Protein AF-A0A535EUE2-F1 (afdb_monomer)

Mean predicted aligned error: 17.98 Å

Solvent-accessible surface area (backbone atoms only — not comparable to full-atom values): 13900 Å² total; per-residue (Å²): 142,85,84,81,90,82,79,90,72,98,72,96,72,89,80,82,92,81,84,92,64,86,72,50,73,63,54,56,52,52,50,52,52,50,52,52,50,52,56,52,50,55,62,56,72,76,26,75,64,56,55,49,50,49,48,67,56,44,50,59,53,51,48,48,50,57,66,69,46,48,72,69,50,54,56,40,70,42,84,36,53,78,45,79,45,76,60,73,68,86,56,46,77,73,49,83,31,18,31,34,42,86,34,76,93,44,34,93,51,26,29,39,96,93,39,61,77,60,40,66,67,44,45,24,51,72,83,42,77,46,33,58,69,67,36,52,74,64,48,13,21,77,67,21,44,12,11,21,26,48,43,51,44,30,39,41,30,16,38,71,81,46,56,58,73,82,74,68,80,63,52,42,37,35,36,35,58,50,65,64,49,73,66,52,35,50,52,44,54,52,51,53,52,52,55,53,51,54,52,49,54,54,51,51,51,54,50,58,64,71,63,50,77,82,75,79,63,93,87,64,60,85,84,81,53,92,71,78,84,86,74,77,86,125

Sequence (234 aa):
MIGYVCLTIPAGHVFLIRYLEPLSPIYAIVSAVVIFAILRLGALLVGGATLLITLLAVLPVAASLYLLVPPPVIDLLAPGSQQSLSLSGPYSAEGGSAFSAALPNLAGSADTTDAPLQSTLRAYEDGRPLGPAHATPAQVRDLGRGRFSHSGSRLVFSTSDNSDPNLNGRRYTATYLVQPSSTQRLAGYALVALILSGLGTVAVRRWRKRRGSPAPPVGLPAWAWPRPLDEAGV

Nearest PDB structures (foldseek):
  3it9-assembly3_C  TM=5.287E-01  e=8.516E+00  Escherichia coli
  6lcr-assembly1_B  TM=2.600E-01  e=9.077E+00  Thermochaetoides thermophila DSM 1495

Foldseek 3Di:
DDDDPDDDDPDDDDDDDDDPDPQPPVNVVVVVVVVVVVVVVVVVVVDPPVVVVCCVVVVVVVVCVVVVCPPVLVCLVDQFDKDKDWQDDPWDDPAAQKTKGFQQPCQVQFADPVRLPSWQKWKDKLNHTFDDESDDLCCCRPVAQRHWGGHGGMIIHGHNVSDNPVPPPITMMMMGGDHDDPVSSVVSVVVVVVVVVVVVVVVVVVVVVVVPDPDPPPPDDPVVDDDDPPPPDD

Radius of gyration: 34.54 Å; Cα contacts (8 Å, |Δi|>4): 257; chains: 1; bounding box: 60×71×91 Å

Secondary structure (DSSP, 8-state):
----------S---PPP-------HHHHHHHHHHHHHHHHHHHHHT-HHHHHHHHHHHHHHHHHHHHHS-HHHHHHHSS-EEEEEE--SPPEE-STT-EEEE-GGGGGGSB-SS-TT----EEEETTEEP--SS--HHHHHHT-TT-EEEETTEEEE--TT---TTTS---EEEEEEEPPPHHHHHHHHHHHHHHHHHHHHHHHHHHHHHH-SPPPPTT--TTSSPPPGGG---

Structure (mmCIF, N/CA/C/O backbone):
data_AF-A0A535EUE2-F1
#
_entry.id   AF-A0A535EUE2-F1
#
loop_
_atom_site.group_PDB
_atom_site.id
_atom_site.type_symbol
_atom_site.label_atom_id
_atom_site.label_alt_id
_atom_site.label_comp_id
_atom_site.label_asym_id
_atom_site.label_entity_id
_atom_site.label_seq_id
_atom_site.pdbx_PDB_ins_code
_atom_site.Cartn_x
_atom_site.Cartn_y
_atom_site.Cartn_z
_atom_site.occupancy
_atom_site.B_iso_or_equiv
_atom_site.auth_seq_id
_atom_site.auth_comp_id
_atom_site.auth_asym_id
_atom_site.auth_atom_id
_atom_site.pdbx_PDB_model_num
ATOM 1 N N . MET A 1 1 ? -17.501 -34.299 58.874 1.00 47.84 1 MET A N 1
ATOM 2 C CA . MET A 1 1 ? -18.728 -33.517 58.610 1.00 47.84 1 MET A CA 1
ATOM 3 C C . MET A 1 1 ? -18.501 -32.722 57.343 1.00 47.84 1 MET A C 1
ATOM 5 O O . MET A 1 1 ? -17.545 -31.971 57.357 1.00 47.84 1 MET A O 1
ATOM 9 N N . ILE A 1 2 ? -19.300 -32.927 56.292 1.00 31.16 2 ILE A N 1
ATOM 10 C CA . ILE A 1 2 ? -19.705 -31.959 55.247 1.00 31.16 2 ILE A CA 1
ATOM 11 C C . ILE A 1 2 ? -20.667 -32.727 54.321 1.00 31.16 2 ILE A C 1
ATOM 13 O O . ILE A 1 2 ? -20.415 -33.881 53.981 1.00 31.16 2 ILE A O 1
ATOM 17 N N . GLY A 1 3 ? -21.832 -32.126 54.076 1.00 33.78 3 GLY A N 1
ATOM 18 C CA . GLY A 1 3 ? -23.061 -32.791 53.646 1.00 33.78 3 GLY A CA 1
ATOM 19 C C . GLY A 1 3 ? -23.141 -33.184 52.171 1.00 33.78 3 GLY A C 1
ATOM 20 O O . GLY A 1 3 ? -22.537 -32.570 51.296 1.00 33.78 3 GLY A O 1
ATOM 21 N N . TYR A 1 4 ? -23.961 -34.205 51.932 1.00 37.19 4 TYR A N 1
ATOM 22 C CA . TYR A 1 4 ? -24.415 -34.651 50.622 1.00 37.19 4 TYR A CA 1
ATOM 23 C C . TYR A 1 4 ? -25.624 -33.809 50.193 1.00 37.19 4 TYR A C 1
ATOM 25 O O . TYR A 1 4 ? -26.587 -33.685 50.951 1.00 37.19 4 TYR A O 1
ATOM 33 N N . VAL A 1 5 ? -25.610 -33.265 48.973 1.00 40.28 5 VAL A N 1
ATOM 34 C CA . VAL A 1 5 ? -26.840 -32.789 48.326 1.00 40.28 5 VAL A CA 1
ATOM 35 C C . VAL A 1 5 ? -27.579 -34.026 47.825 1.00 40.28 5 VAL A C 1
ATOM 37 O O . VAL A 1 5 ? -27.213 -34.633 46.822 1.00 40.28 5 VAL A O 1
ATOM 40 N N . CYS A 1 6 ? -28.579 -34.433 48.601 1.00 34.72 6 CYS A N 1
ATOM 41 C CA . CYS A 1 6 ? -29.532 -35.475 48.256 1.00 34.72 6 CYS A CA 1
ATOM 42 C C . CYS A 1 6 ? -30.422 -34.964 47.115 1.00 34.72 6 CYS A C 1
ATOM 44 O O . CYS A 1 6 ? -31.095 -33.945 47.267 1.00 34.72 6 CYS A O 1
ATOM 46 N N . LEU A 1 7 ? -30.415 -35.655 45.976 1.00 38.78 7 LEU A N 1
ATOM 47 C CA . LEU A 1 7 ? -31.344 -35.411 44.878 1.00 38.78 7 LEU A CA 1
ATOM 48 C C . LEU A 1 7 ? -32.291 -36.610 44.834 1.00 38.78 7 LEU A C 1
ATOM 50 O O . LEU A 1 7 ? -31.944 -37.682 44.346 1.00 38.78 7 LEU A O 1
ATOM 54 N N . THR A 1 8 ? -33.464 -36.459 45.441 1.00 37.62 8 THR A N 1
ATOM 55 C CA . THR A 1 8 ? -34.534 -37.453 45.378 1.00 37.62 8 THR A CA 1
ATOM 56 C C . THR A 1 8 ? -35.203 -37.397 44.004 1.00 37.62 8 THR A C 1
ATOM 58 O O . THR A 1 8 ? -35.752 -36.371 43.610 1.00 37.62 8 THR A O 1
ATOM 61 N N . ILE A 1 9 ? -35.188 -38.520 43.281 1.00 44.12 9 ILE A N 1
ATOM 62 C CA . ILE A 1 9 ? -36.072 -38.799 42.139 1.00 44.12 9 ILE A CA 1
ATOM 63 C C . ILE A 1 9 ? -36.830 -40.097 42.474 1.00 44.12 9 ILE A C 1
ATOM 65 O O . ILE A 1 9 ? -36.200 -41.062 42.918 1.00 44.12 9 ILE A O 1
ATOM 69 N N . PRO A 1 10 ? -38.166 -40.154 42.317 1.00 44.47 10 PRO A N 1
ATOM 70 C CA . PRO A 1 10 ? -38.968 -41.282 42.769 1.00 44.47 10 PRO A CA 1
ATOM 71 C C . PRO A 1 10 ? -39.007 -42.371 41.691 1.00 44.47 10 PRO A C 1
ATOM 73 O O . PRO A 1 10 ? -39.914 -42.380 40.871 1.00 44.47 10 PRO A O 1
ATOM 76 N N . ALA A 1 11 ? -38.028 -43.279 41.664 1.00 43.56 11 ALA A N 1
ATOM 77 C CA . ALA A 1 11 ? -38.137 -44.540 40.914 1.00 43.56 11 ALA A CA 1
ATOM 78 C C . ALA A 1 11 ? -37.032 -45.551 41.293 1.00 43.56 11 ALA A C 1
ATOM 80 O O . ALA A 1 11 ? -36.142 -45.853 40.506 1.00 43.56 11 ALA A O 1
ATOM 81 N N . GLY A 1 12 ? -37.089 -46.081 42.516 1.00 41.31 12 GLY A N 1
ATOM 82 C CA . GLY A 1 12 ? -36.896 -47.519 42.759 1.00 41.31 12 GLY A CA 1
ATOM 83 C C . GLY A 1 12 ? -35.579 -48.243 42.427 1.00 41.31 12 GLY A C 1
ATOM 84 O O . GLY A 1 12 ? -35.580 -49.462 42.561 1.00 41.31 12 GLY A O 1
ATOM 85 N N . HIS A 1 13 ? -34.466 -47.595 42.064 1.00 34.97 13 HIS A N 1
ATOM 86 C CA . HIS A 1 13 ? -33.187 -48.303 41.873 1.00 34.97 13 HIS A CA 1
ATOM 87 C C . HIS A 1 13 ? -32.002 -47.610 42.560 1.00 34.97 13 HIS A C 1
ATOM 89 O O . HIS A 1 13 ? -31.615 -46.496 42.218 1.00 34.97 13 HIS A O 1
ATOM 95 N N . VAL A 1 14 ? -31.405 -48.310 43.533 1.00 38.06 14 VAL A N 1
ATOM 96 C CA . VAL A 1 14 ? -30.145 -47.944 44.192 1.00 38.06 14 VAL A CA 1
ATOM 97 C C . VAL A 1 14 ? -28.997 -48.488 43.345 1.00 38.06 14 VAL A C 1
ATOM 99 O O . VAL A 1 14 ? -28.742 -49.690 43.348 1.00 38.06 14 VAL A O 1
ATOM 102 N N . PHE A 1 15 ? -28.297 -47.616 42.622 1.00 38.31 15 PHE A N 1
ATOM 103 C CA . PHE A 1 15 ? -27.008 -47.962 42.024 1.00 38.31 15 PHE A CA 1
ATOM 104 C C . PHE A 1 15 ? -25.886 -47.596 42.999 1.00 38.31 15 PHE A C 1
ATOM 106 O O . PHE A 1 15 ? -25.728 -46.439 43.389 1.00 38.31 15 PHE A O 1
ATOM 113 N N . LEU A 1 16 ? -25.142 -48.618 43.428 1.00 32.88 16 LEU A N 1
ATOM 114 C CA . LEU A 1 16 ? -24.003 -48.506 44.333 1.00 32.88 16 LEU A CA 1
ATOM 115 C C . LEU A 1 16 ? -22.822 -47.817 43.624 1.00 32.88 16 LEU A C 1
ATOM 117 O O . LEU A 1 16 ? -22.480 -48.133 42.486 1.00 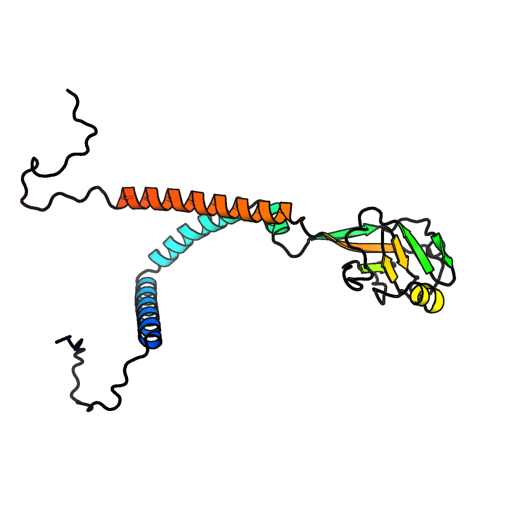32.88 16 LEU A O 1
ATOM 121 N N . ILE A 1 17 ? -22.204 -46.883 44.339 1.00 42.59 17 ILE A N 1
ATOM 122 C CA . ILE A 1 17 ? -21.118 -45.984 43.935 1.00 42.59 17 ILE A CA 1
ATOM 123 C C . ILE A 1 17 ? -19.880 -46.760 43.454 1.00 42.59 17 ILE A C 1
ATOM 125 O O . ILE A 1 17 ? -19.294 -47.537 44.207 1.00 42.59 17 ILE A O 1
ATOM 129 N N . ARG A 1 18 ? -19.405 -46.468 42.239 1.00 33.81 18 ARG A N 1
ATOM 130 C CA . ARG A 1 18 ? -18.022 -46.736 41.820 1.00 33.81 18 ARG A CA 1
ATOM 131 C C . ARG A 1 18 ? -17.490 -45.466 41.159 1.00 33.81 18 ARG A C 1
ATOM 133 O O . ARG A 1 18 ? -18.153 -44.946 40.272 1.00 33.81 18 ARG A O 1
ATOM 140 N N . TYR A 1 19 ? -16.321 -45.008 41.608 1.00 36.75 19 TYR A N 1
ATOM 141 C CA . TYR A 1 19 ? -15.620 -43.759 41.252 1.00 36.75 19 TYR A CA 1
ATOM 142 C C . TYR A 1 19 ? -15.968 -42.519 42.097 1.00 36.75 19 TYR A C 1
ATOM 144 O O . TYR A 1 19 ? -16.515 -41.529 41.625 1.00 36.75 19 TYR A O 1
ATOM 152 N N . LEU A 1 20 ? -15.563 -42.569 43.371 1.00 42.50 20 LEU A N 1
ATOM 153 C CA . LEU A 1 20 ? -15.158 -41.385 44.132 1.00 42.50 20 LEU A CA 1
ATOM 154 C C . LEU A 1 20 ? -13.702 -41.067 43.762 1.00 42.50 20 LEU A C 1
ATOM 156 O O . LEU A 1 20 ? -12.780 -41.548 44.416 1.00 42.50 20 LEU A O 1
ATOM 160 N N . GLU A 1 21 ? -13.493 -40.280 42.712 1.00 45.31 21 GLU A N 1
ATOM 161 C CA . GLU A 1 21 ? -12.247 -39.523 42.571 1.00 45.31 21 GLU A CA 1
ATOM 162 C C . GLU A 1 21 ? -12.509 -38.067 42.975 1.00 45.31 21 GLU A C 1
ATOM 164 O O . GLU A 1 21 ? -13.605 -37.553 42.721 1.00 45.31 21 GLU A O 1
ATOM 169 N N . PRO A 1 22 ? -11.552 -37.390 43.636 1.00 44.12 22 PRO A N 1
ATOM 170 C CA . PRO A 1 22 ? -11.681 -35.974 43.938 1.00 44.12 22 PRO A CA 1
ATOM 171 C C . PRO A 1 22 ? -11.803 -35.228 42.609 1.00 44.12 22 PRO A C 1
ATOM 173 O O . PRO A 1 22 ? -10.832 -35.122 41.863 1.00 44.12 22 PRO A O 1
ATOM 176 N N . LEU A 1 23 ? -13.014 -34.751 42.297 1.00 52.28 23 LEU A N 1
ATOM 177 C CA . LEU A 1 23 ? -13.270 -33.905 41.135 1.00 52.28 23 LEU A CA 1
ATOM 178 C C . LEU A 1 23 ? -12.212 -32.806 41.140 1.00 52.28 23 LEU A C 1
ATOM 180 O O . LEU A 1 23 ? -12.142 -32.006 42.076 1.00 52.28 23 LEU A O 1
ATOM 184 N N . SER A 1 24 ? -11.352 -32.811 40.122 1.00 53.69 24 SER A N 1
ATOM 185 C CA . SER A 1 24 ? -10.331 -31.785 39.986 1.00 53.69 24 SER A CA 1
ATOM 186 C C . SER A 1 24 ? -11.007 -30.407 40.049 1.00 53.69 24 SER A C 1
ATOM 188 O O . SER A 1 24 ? -12.161 -30.271 39.622 1.00 53.69 24 SER A O 1
ATOM 190 N N . PRO A 1 25 ? -10.327 -29.360 40.549 1.00 63.38 25 PRO A N 1
ATOM 191 C CA . PRO A 1 25 ? -10.887 -28.005 40.610 1.00 63.38 25 PRO A CA 1
ATOM 192 C C . PRO A 1 25 ? -11.513 -27.552 39.281 1.00 63.38 25 PRO A C 1
ATOM 194 O O . PRO A 1 25 ? -12.487 -26.805 39.255 1.00 63.38 25 PRO A O 1
ATOM 197 N N . ILE A 1 26 ? -10.993 -28.082 38.172 1.00 59.12 26 ILE A N 1
ATOM 198 C CA . ILE A 1 26 ? -11.484 -27.879 36.813 1.00 59.12 26 ILE A CA 1
ATOM 199 C C . ILE A 1 26 ? -12.922 -28.400 36.649 1.00 59.12 26 ILE A C 1
ATOM 201 O O . ILE A 1 26 ? -13.771 -27.666 36.150 1.00 59.12 26 ILE A O 1
ATOM 205 N N . TYR A 1 27 ? -13.239 -29.615 37.106 1.00 55.28 27 TYR A N 1
ATOM 206 C CA . TYR A 1 27 ? -14.595 -30.166 36.999 1.00 55.28 27 TYR A CA 1
ATOM 207 C C . TYR A 1 27 ? -15.615 -29.384 37.829 1.00 55.28 27 TYR A C 1
ATOM 209 O O . TYR A 1 27 ? -16.737 -29.185 37.367 1.00 55.28 27 TYR A O 1
ATOM 217 N N . ALA A 1 28 ? -15.241 -28.877 39.006 1.00 58.41 28 ALA A N 1
ATOM 218 C CA . ALA A 1 28 ? -16.119 -28.008 39.792 1.00 58.41 28 ALA A CA 1
ATOM 219 C C . ALA A 1 28 ? -16.444 -26.699 39.046 1.00 58.41 28 ALA A C 1
ATOM 221 O O . ALA A 1 28 ? -17.603 -26.284 38.992 1.00 58.41 28 ALA A O 1
ATOM 222 N N . ILE A 1 29 ? -15.439 -26.088 38.406 1.00 63.81 29 ILE A N 1
ATOM 223 C CA . ILE A 1 29 ? -15.608 -24.868 37.605 1.00 63.81 29 ILE A CA 1
ATOM 224 C C . ILE A 1 29 ? -16.491 -25.142 36.382 1.00 63.81 29 ILE A C 1
ATOM 226 O O . ILE A 1 29 ? -17.442 -24.402 36.136 1.00 63.81 29 ILE A O 1
ATOM 230 N N . VAL A 1 30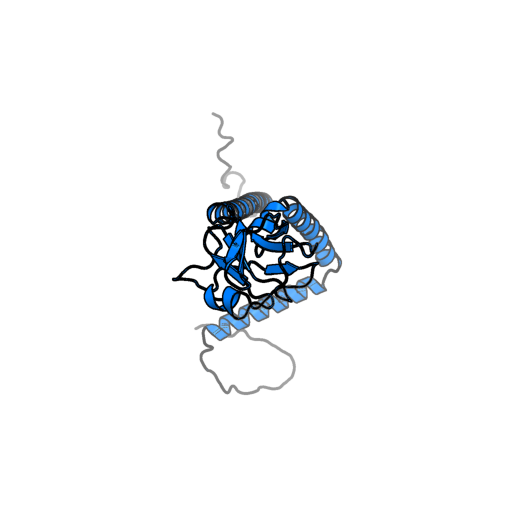 ? -16.233 -26.229 35.651 1.00 62.28 30 VAL A N 1
ATOM 231 C CA . VAL A 1 30 ? -17.034 -26.620 34.479 1.00 62.28 30 VAL A CA 1
ATOM 232 C C . VAL A 1 30 ? -18.486 -26.892 34.882 1.00 62.28 30 VAL A C 1
ATOM 234 O O . VAL A 1 30 ? -19.402 -26.396 34.231 1.00 62.28 30 VAL A O 1
ATOM 237 N N . SER A 1 31 ? -18.713 -27.590 35.998 1.00 55.25 31 SER A N 1
ATOM 238 C CA . SER A 1 31 ? -20.060 -27.870 36.518 1.00 55.25 31 SER A CA 1
ATOM 239 C C . SER A 1 31 ? -20.812 -26.585 36.873 1.00 55.25 31 SER A C 1
ATOM 241 O O . SER A 1 31 ? -21.973 -26.424 36.503 1.00 55.25 31 SER A O 1
ATOM 243 N N . ALA A 1 32 ? -20.145 -25.639 37.542 1.00 61.62 32 ALA A N 1
ATOM 244 C CA . ALA A 1 32 ? -20.731 -24.350 37.899 1.00 61.62 32 ALA A CA 1
ATOM 245 C C . ALA A 1 32 ? -21.096 -23.516 36.660 1.00 61.62 32 ALA A C 1
ATOM 247 O O . ALA A 1 32 ? -22.173 -22.922 36.613 1.00 61.62 32 ALA A O 1
ATOM 248 N N . VAL A 1 33 ? -20.238 -23.512 35.634 1.00 67.62 33 VAL A N 1
ATOM 249 C CA . VAL A 1 33 ? -20.494 -22.818 34.362 1.00 67.62 33 VAL A CA 1
ATOM 250 C C . VAL A 1 33 ? -21.674 -23.445 33.619 1.00 67.62 33 VAL A C 1
ATOM 252 O O . VAL A 1 33 ? -22.538 -22.717 33.132 1.00 67.62 33 VAL A O 1
ATOM 255 N N . VAL A 1 34 ? -21.756 -24.777 33.572 1.00 66.38 34 VAL A N 1
ATOM 256 C CA . VAL A 1 34 ? -22.857 -25.500 32.917 1.00 66.38 34 VAL A CA 1
ATOM 257 C C . VAL A 1 34 ? -24.182 -25.266 33.648 1.00 66.38 34 VAL A C 1
ATOM 259 O O . VAL A 1 34 ? -25.175 -24.933 33.005 1.00 66.38 34 VAL A O 1
ATOM 262 N N . ILE A 1 35 ? -24.204 -25.342 34.982 1.00 66.50 35 ILE A N 1
ATOM 263 C CA . ILE A 1 35 ? -25.400 -25.040 35.787 1.00 66.50 35 ILE A CA 1
ATOM 264 C C . ILE A 1 35 ? -25.843 -23.589 35.562 1.00 66.50 35 ILE A C 1
ATOM 266 O O . ILE A 1 35 ? -27.023 -23.330 35.327 1.00 66.50 35 ILE A O 1
ATOM 270 N N . PHE A 1 36 ? -24.905 -22.640 35.564 1.00 69.62 36 PHE A N 1
ATOM 271 C CA . PHE A 1 36 ? -25.206 -21.233 35.306 1.00 69.62 36 PHE A CA 1
ATOM 272 C C . PHE A 1 36 ? -25.751 -21.007 33.887 1.00 69.62 36 PHE A C 1
ATOM 274 O O . PHE A 1 36 ? -26.695 -20.237 33.703 1.00 69.62 36 PHE A O 1
ATOM 281 N N . ALA A 1 37 ? -25.207 -21.704 32.885 1.00 65.00 37 ALA A N 1
ATOM 282 C CA . ALA A 1 37 ? -25.692 -21.654 31.510 1.00 65.00 37 ALA A CA 1
ATOM 283 C C . ALA A 1 37 ? -27.117 -22.216 31.383 1.00 65.00 37 ALA A C 1
ATOM 285 O O . ALA A 1 37 ? -27.955 -21.583 30.744 1.00 65.00 37 ALA A O 1
ATOM 286 N N . ILE A 1 38 ? -27.422 -23.339 32.043 1.00 69.94 38 ILE A N 1
ATOM 287 C CA . ILE A 1 38 ? -28.757 -23.959 32.043 1.00 69.94 38 ILE A CA 1
ATOM 288 C C . ILE A 1 38 ? -29.782 -23.055 32.738 1.00 69.94 38 ILE A C 1
ATOM 290 O O . ILE A 1 38 ? -30.859 -22.820 32.192 1.00 69.94 38 ILE A O 1
ATOM 294 N N . LEU A 1 39 ? -29.442 -22.480 33.896 1.00 66.12 39 LEU A N 1
ATOM 295 C CA . LEU A 1 39 ? -30.314 -21.535 34.607 1.00 66.12 39 LEU A CA 1
ATOM 296 C C . LEU A 1 39 ? -30.592 -20.277 33.770 1.00 66.12 39 LEU A C 1
ATOM 298 O O . LEU A 1 39 ? -31.719 -19.781 33.733 1.00 66.12 39 LEU A O 1
ATOM 302 N N . ARG A 1 40 ? -29.581 -19.782 33.048 1.00 64.44 40 ARG A N 1
ATOM 303 C CA . ARG A 1 40 ? -29.710 -18.623 32.157 1.00 64.44 40 ARG A CA 1
ATOM 304 C C . ARG A 1 40 ? -30.525 -18.937 30.900 1.00 64.44 40 ARG A C 1
ATOM 306 O O . ARG A 1 40 ? -31.288 -18.083 30.457 1.00 64.44 40 ARG A O 1
ATOM 313 N N . LEU A 1 41 ? -30.408 -20.150 30.359 1.00 60.66 41 LEU A N 1
ATOM 314 C CA . LEU A 1 41 ? -31.215 -20.635 29.237 1.00 60.66 41 LEU A CA 1
ATOM 315 C C . LEU A 1 41 ? -32.685 -20.829 29.648 1.00 60.66 41 LEU A C 1
ATOM 317 O O . LEU A 1 41 ? -33.586 -20.415 28.923 1.00 60.66 41 LEU A O 1
ATOM 321 N N . GLY A 1 42 ? -32.932 -21.359 30.851 1.00 59.53 42 GLY A N 1
ATOM 322 C CA . GLY A 1 42 ? -34.273 -21.463 31.434 1.00 59.53 42 GLY A CA 1
ATOM 323 C C . GLY A 1 42 ? -34.943 -20.098 31.627 1.00 59.53 42 GLY A C 1
ATOM 324 O O . GLY A 1 42 ? -36.122 -19.942 31.321 1.00 59.53 42 GLY A O 1
ATOM 325 N N . ALA A 1 43 ? -34.183 -19.075 32.032 1.00 56.91 43 ALA A N 1
ATOM 326 C CA . ALA A 1 43 ? -34.680 -17.701 32.155 1.00 56.91 43 ALA A CA 1
ATOM 327 C C . ALA A 1 43 ? -34.999 -17.024 30.801 1.00 56.91 43 ALA A C 1
ATOM 329 O O . ALA A 1 43 ? -35.821 -16.109 30.752 1.00 56.91 43 ALA A O 1
ATOM 330 N N . LEU A 1 44 ? -34.373 -17.471 29.704 1.00 53.03 44 LEU A N 1
ATOM 331 C CA . LEU A 1 44 ? -34.632 -16.992 28.338 1.00 53.03 44 LEU A CA 1
ATOM 332 C C . LEU A 1 44 ? -35.879 -17.640 27.712 1.00 53.03 44 LEU A C 1
ATOM 334 O O . LEU A 1 44 ? -36.558 -16.998 26.915 1.00 53.03 44 LEU A O 1
ATOM 338 N N . LEU A 1 45 ? -36.211 -18.877 28.097 1.00 55.22 45 LEU A N 1
ATOM 339 C CA . LEU A 1 45 ? -37.382 -19.605 27.586 1.00 55.22 45 LEU A CA 1
ATOM 340 C C . LEU A 1 45 ? -38.715 -19.140 28.205 1.00 55.22 45 LEU A C 1
ATOM 342 O O . LEU A 1 45 ? -39.767 -19.353 27.610 1.00 55.22 45 LEU A O 1
ATOM 346 N N . VAL A 1 46 ? -38.689 -18.461 29.358 1.00 57.75 46 VAL A N 1
ATOM 347 C CA . VAL A 1 46 ? -39.898 -18.022 30.091 1.00 57.75 46 VAL A CA 1
ATOM 348 C C . VAL A 1 46 ? -40.429 -16.648 29.637 1.00 57.75 46 VAL A C 1
ATOM 350 O O . VAL A 1 46 ? -41.471 -16.196 30.103 1.00 57.75 46 VAL A O 1
ATOM 353 N N . GLY A 1 47 ? -39.809 -15.972 28.664 1.00 50.84 47 GLY A N 1
ATOM 354 C CA . GLY A 1 47 ? -40.369 -14.708 28.183 1.00 50.84 47 GLY A CA 1
ATOM 355 C C . GLY A 1 47 ? -39.857 -14.255 26.828 1.00 50.84 47 GLY A C 1
ATOM 356 O O . GLY A 1 47 ? -38.827 -13.597 26.735 1.00 50.84 47 GLY A O 1
ATOM 357 N N . GLY A 1 48 ? -40.655 -14.436 25.774 1.00 56.41 48 GLY A N 1
ATOM 358 C CA . GLY A 1 48 ? -40.448 -13.696 24.520 1.00 56.41 48 GLY A CA 1
ATOM 359 C C . GLY A 1 48 ? -40.373 -12.176 24.753 1.00 56.41 48 GLY A C 1
ATOM 360 O O . GLY A 1 48 ? -39.623 -11.477 24.079 1.00 56.41 48 GLY A O 1
ATOM 361 N N . ALA A 1 49 ? -41.054 -11.680 25.793 1.00 57.56 49 ALA A N 1
ATOM 362 C CA . ALA A 1 49 ? -40.967 -10.298 26.249 1.00 57.56 49 ALA A CA 1
ATOM 363 C C . ALA A 1 49 ? -39.600 -9.935 26.856 1.00 57.56 49 ALA A C 1
ATOM 365 O O . ALA A 1 49 ? -39.116 -8.840 26.600 1.00 57.56 49 ALA A O 1
ATOM 366 N N . THR A 1 50 ? -38.935 -10.811 27.620 1.00 55.25 50 THR A N 1
ATOM 367 C CA . THR A 1 50 ? -37.609 -10.495 28.183 1.00 55.25 50 THR A CA 1
ATOM 368 C C . THR A 1 50 ? -36.546 -10.480 27.096 1.00 55.25 50 THR A C 1
ATOM 370 O O . THR A 1 50 ? -35.728 -9.564 27.078 1.00 55.25 50 THR A O 1
ATOM 373 N N . LEU A 1 51 ? -36.607 -11.405 26.135 1.00 55.97 51 LEU A N 1
ATOM 374 C CA . LEU A 1 51 ? -35.716 -11.412 24.974 1.00 55.97 51 LEU A CA 1
ATOM 375 C C . LEU A 1 51 ? -35.934 -10.157 24.109 1.00 55.97 51 LEU A C 1
ATOM 377 O O . LEU A 1 51 ? -34.975 -9.442 23.828 1.00 55.97 51 LEU A O 1
ATOM 381 N N . LEU A 1 52 ? -37.187 -9.798 23.810 1.00 59.06 52 LEU A N 1
ATOM 382 C CA . LEU A 1 52 ? -37.539 -8.582 23.068 1.00 59.06 52 LEU A CA 1
ATOM 383 C C . LEU A 1 52 ? -37.135 -7.293 23.805 1.00 59.06 52 LEU A C 1
ATOM 385 O O . LEU A 1 52 ? -36.578 -6.39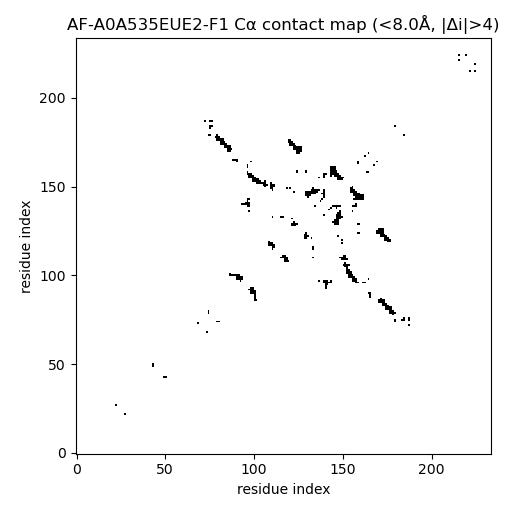6 23.183 1.00 59.06 52 LEU A O 1
ATOM 389 N N . ILE A 1 53 ? -37.351 -7.204 25.122 1.00 62.81 53 ILE A N 1
ATOM 390 C CA . ILE A 1 53 ? -36.940 -6.056 25.951 1.00 62.81 53 ILE A CA 1
ATOM 391 C C . ILE A 1 53 ? -35.416 -5.959 26.016 1.00 62.81 53 ILE A C 1
ATOM 393 O O . ILE A 1 53 ? -34.873 -4.862 25.916 1.00 62.81 53 ILE A O 1
ATOM 397 N N . THR A 1 54 ? -34.703 -7.082 26.152 1.00 59.38 54 THR A N 1
ATOM 398 C CA . THR A 1 54 ? -33.235 -7.065 26.104 1.00 59.38 54 THR A CA 1
ATOM 399 C C . THR A 1 54 ? -32.728 -6.654 24.727 1.00 59.38 54 THR A C 1
ATOM 401 O O . THR A 1 54 ? -31.820 -5.837 24.656 1.00 59.38 54 THR A O 1
ATOM 404 N N . LEU A 1 55 ? -33.350 -7.112 23.639 1.00 56.12 55 LEU A N 1
ATOM 405 C CA . LEU A 1 55 ? -32.985 -6.712 22.283 1.00 56.12 55 LEU A CA 1
ATOM 406 C C . LEU A 1 55 ? -33.264 -5.217 22.050 1.00 56.12 55 LEU A C 1
ATOM 408 O O . LEU A 1 55 ? -32.383 -4.501 21.587 1.00 56.12 55 LEU A O 1
ATOM 412 N N . LEU A 1 56 ? -34.439 -4.724 22.459 1.00 62.38 56 LEU A N 1
ATOM 413 C CA . LEU A 1 56 ? -34.836 -3.309 22.403 1.00 62.38 56 LEU A CA 1
ATOM 414 C C . LEU A 1 56 ? -33.999 -2.409 23.315 1.00 62.38 56 LEU A C 1
ATOM 416 O O . LEU A 1 56 ? -33.888 -1.221 23.041 1.00 62.38 56 LEU A O 1
ATOM 420 N N . ALA A 1 57 ? -33.415 -2.939 24.391 1.00 63.06 57 ALA A N 1
ATOM 421 C CA . ALA A 1 57 ? -32.522 -2.187 25.267 1.00 63.06 57 ALA A CA 1
ATOM 422 C C . ALA A 1 57 ? -31.067 -2.209 24.777 1.00 63.06 57 ALA A C 1
ATOM 424 O O . ALA A 1 57 ? -30.350 -1.225 24.945 1.00 63.06 57 ALA A O 1
ATOM 425 N N . VAL A 1 58 ? -30.618 -3.314 24.176 1.00 61.03 58 VAL A N 1
ATOM 426 C CA . VAL A 1 58 ? -29.227 -3.504 23.743 1.00 61.03 58 VAL A CA 1
ATOM 427 C C . VAL A 1 58 ? -28.989 -2.932 22.349 1.00 61.03 58 VAL A C 1
ATOM 429 O O . VAL A 1 58 ? -27.955 -2.309 22.147 1.00 61.03 58 VAL A O 1
ATOM 432 N N . LEU A 1 59 ? -29.931 -3.058 21.410 1.00 62.03 59 LEU A N 1
ATOM 433 C CA . LEU A 1 59 ? -29.796 -2.524 20.049 1.00 62.03 59 LEU A CA 1
ATOM 434 C C . LEU A 1 59 ? -29.582 -1.007 19.986 1.00 62.03 59 LEU A C 1
ATOM 436 O O . LEU A 1 59 ? -28.650 -0.606 19.301 1.00 62.03 59 LEU A O 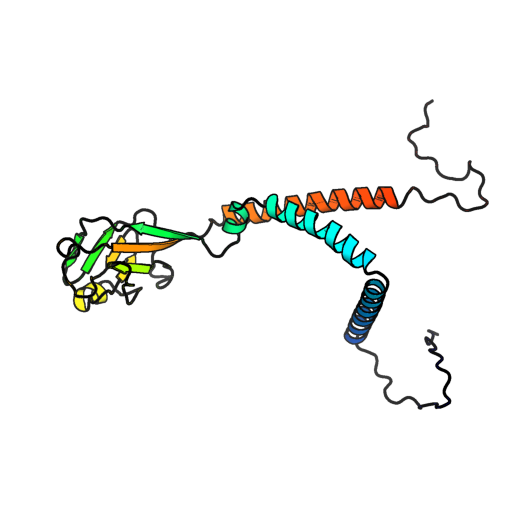1
ATOM 440 N N . PRO A 1 60 ? -30.345 -0.142 20.682 1.00 63.12 60 PRO A N 1
ATOM 441 C CA . PRO A 1 60 ? -30.098 1.296 20.641 1.00 63.12 60 PRO A CA 1
ATOM 442 C C . PRO A 1 60 ? -28.828 1.681 21.398 1.00 63.12 60 PRO A C 1
ATOM 444 O O . PRO A 1 60 ? -28.177 2.640 21.014 1.00 63.12 60 PRO A O 1
ATOM 447 N N . VAL A 1 61 ? -28.421 0.928 22.428 1.00 59.91 61 VAL A N 1
ATOM 448 C CA . VAL A 1 61 ? -27.137 1.154 23.113 1.00 59.91 61 VAL A CA 1
ATOM 449 C C . VAL A 1 61 ? -25.970 0.752 22.213 1.00 59.91 61 VAL A C 1
ATOM 451 O O . VAL A 1 61 ? -25.005 1.499 22.112 1.00 59.91 61 VAL A O 1
ATOM 454 N N . ALA A 1 62 ? -26.067 -0.380 21.517 1.00 58.56 62 ALA A N 1
ATOM 455 C CA . ALA A 1 62 ? -25.085 -0.827 20.537 1.00 58.56 62 ALA A CA 1
ATOM 456 C C . ALA A 1 62 ? -25.046 0.101 19.315 1.00 58.56 62 ALA A C 1
ATOM 458 O O . ALA A 1 62 ? -23.962 0.456 18.872 1.00 58.56 62 ALA A O 1
ATOM 459 N N . ALA A 1 63 ? -26.200 0.558 18.820 1.00 59.59 63 ALA A N 1
ATOM 460 C CA . ALA A 1 63 ? -26.307 1.525 17.732 1.00 59.59 63 ALA A CA 1
ATOM 461 C C . ALA A 1 63 ? -25.785 2.902 18.153 1.00 59.59 63 ALA A C 1
ATOM 463 O O . ALA A 1 63 ? -25.050 3.518 17.395 1.00 59.59 63 ALA A O 1
ATOM 464 N N . SER A 1 64 ? -26.073 3.370 19.371 1.00 56.66 64 SER A N 1
ATOM 465 C CA . SER A 1 64 ? -25.469 4.589 19.912 1.00 56.66 64 SER A CA 1
ATOM 466 C C . SER A 1 64 ? -23.970 4.430 20.115 1.00 56.66 64 SER A C 1
ATOM 468 O O . SER A 1 64 ? -23.258 5.354 19.772 1.00 56.66 64 SER A O 1
ATOM 470 N N . LEU A 1 65 ? -23.456 3.292 20.598 1.00 56.78 65 LEU A N 1
ATOM 471 C CA . LEU A 1 65 ? -22.007 3.054 20.646 1.00 56.78 65 LEU A CA 1
ATOM 472 C C . LEU A 1 65 ? -21.395 3.045 19.241 1.00 56.78 65 LEU A C 1
ATOM 474 O O . LEU A 1 65 ? -20.351 3.645 19.042 1.00 56.78 65 LEU A O 1
ATOM 478 N N . TYR A 1 66 ? -22.047 2.408 18.272 1.00 57.34 66 TYR A N 1
ATOM 479 C CA . TYR A 1 66 ? -21.591 2.343 16.885 1.00 57.34 66 TYR A CA 1
ATOM 480 C C . TYR A 1 66 ? -21.624 3.713 16.190 1.00 57.34 66 TYR A C 1
ATOM 482 O O . TYR A 1 66 ? -20.743 4.017 15.400 1.00 57.34 66 TYR A O 1
ATOM 490 N N . LEU A 1 67 ? -22.599 4.564 16.522 1.00 55.78 67 LEU A N 1
ATOM 491 C CA . LEU A 1 67 ? -22.707 5.944 16.032 1.00 55.78 67 LEU A CA 1
ATOM 492 C C . LEU A 1 67 ? -21.796 6.924 16.796 1.00 55.78 67 LEU A C 1
ATOM 494 O O . LEU A 1 67 ? -21.435 7.965 16.255 1.00 55.78 67 LEU A O 1
ATOM 498 N N . LEU A 1 68 ? -21.439 6.614 18.049 1.00 53.97 68 LEU A N 1
ATOM 499 C CA . LEU A 1 68 ? -20.558 7.424 18.902 1.00 53.97 68 LEU A CA 1
ATOM 500 C C . LEU A 1 68 ? -19.077 7.071 18.716 1.00 53.97 68 LEU A C 1
ATOM 502 O O . LEU A 1 68 ? -18.215 7.869 19.072 1.00 53.97 68 LEU A O 1
ATOM 506 N N . VAL A 1 69 ? -18.776 5.895 18.162 1.00 54.19 69 VAL A N 1
ATOM 507 C CA . VAL A 1 69 ? -17.479 5.578 17.566 1.00 54.19 69 VAL A CA 1
ATOM 508 C C . VAL A 1 69 ? -17.507 6.196 16.166 1.00 54.19 69 VAL A C 1
ATOM 510 O O . VAL A 1 69 ? -18.100 5.610 15.263 1.00 54.19 69 VAL A O 1
ATOM 513 N N . PRO A 1 70 ? -16.945 7.401 15.955 1.00 54.88 70 PRO A N 1
ATOM 514 C CA . PRO A 1 70 ? -16.994 8.018 14.639 1.00 54.88 70 PRO A CA 1
ATOM 515 C C . PRO A 1 70 ? -16.299 7.079 13.633 1.00 54.88 70 PRO A C 1
ATOM 517 O O . PRO A 1 70 ? -15.319 6.434 14.016 1.00 54.88 70 PRO A O 1
ATOM 520 N N . PRO A 1 71 ? -16.750 7.008 12.365 1.00 54.16 71 PRO A N 1
ATOM 521 C CA . PRO A 1 71 ? -16.107 6.220 11.307 1.00 54.16 71 PRO A CA 1
ATOM 522 C C . PRO A 1 71 ? -14.562 6.215 11.342 1.00 54.16 71 PRO A C 1
ATOM 524 O O . PRO A 1 71 ? -13.985 5.130 11.265 1.00 54.16 71 PRO A O 1
ATOM 527 N N . PRO A 1 72 ? -13.869 7.348 11.604 1.00 54.66 72 PRO A N 1
ATOM 528 C CA . PRO A 1 72 ? -12.412 7.357 11.757 1.00 54.66 72 PRO A CA 1
ATOM 529 C C . PRO A 1 72 ? -11.844 6.429 12.846 1.00 54.66 72 PRO A C 1
ATOM 531 O O . PRO A 1 72 ? -10.720 5.968 12.701 1.00 54.66 72 PRO A O 1
ATOM 534 N N . VAL A 1 73 ? -12.561 6.123 13.934 1.00 53.75 73 VAL A N 1
ATOM 535 C CA . VAL A 1 73 ? -12.076 5.215 14.999 1.00 53.75 73 VAL A CA 1
ATOM 536 C C . VAL A 1 73 ? -12.113 3.751 14.562 1.00 53.75 73 VAL A C 1
ATOM 538 O O . VAL A 1 73 ? -11.249 2.978 14.971 1.00 53.75 73 VAL A O 1
ATOM 541 N N . ILE A 1 74 ? -13.050 3.374 13.689 1.00 56.09 74 ILE A N 1
ATOM 542 C CA . ILE A 1 74 ? -13.025 2.056 13.046 1.00 56.09 74 ILE A CA 1
ATOM 543 C C . ILE A 1 74 ? -11.836 1.986 12.082 1.00 56.09 74 ILE A C 1
ATOM 545 O O . ILE A 1 74 ? -11.102 1.008 12.136 1.00 56.09 74 ILE A O 1
ATOM 549 N N . ASP A 1 75 ? -11.561 3.040 11.305 1.00 58.59 75 ASP A N 1
ATOM 550 C CA . ASP A 1 75 ? -10.385 3.104 10.414 1.00 58.59 75 ASP A CA 1
ATOM 551 C C . ASP A 1 75 ? -9.047 3.063 11.177 1.00 58.59 75 ASP A C 1
ATOM 553 O O . ASP A 1 75 ? -8.052 2.532 10.687 1.00 58.59 75 ASP A O 1
ATOM 557 N N . LEU A 1 76 ? -9.024 3.585 12.407 1.00 59.56 76 LEU A N 1
ATOM 558 C CA . LEU A 1 76 ? -7.878 3.534 13.323 1.00 59.56 76 LEU A CA 1
ATOM 559 C C . LEU A 1 76 ? -7.597 2.122 13.867 1.00 59.56 76 LEU A C 1
ATOM 561 O O . LEU A 1 76 ? -6.469 1.837 14.275 1.00 59.56 76 LEU A O 1
ATOM 565 N N . LEU A 1 77 ? -8.616 1.258 13.894 1.00 57.38 77 LEU A N 1
ATOM 566 C CA . LEU A 1 77 ? -8.560 -0.126 14.380 1.00 57.38 77 LEU A CA 1
ATOM 567 C C . LEU A 1 77 ? -8.577 -1.156 13.236 1.00 57.38 77 LEU A C 1
ATOM 569 O O . LEU A 1 77 ? -8.246 -2.322 13.456 1.00 57.38 77 LEU A O 1
ATOM 573 N N . ALA A 1 78 ? -8.960 -0.741 12.028 1.00 60.84 78 ALA A N 1
ATOM 574 C CA . ALA A 1 78 ? -9.018 -1.572 10.839 1.00 60.84 78 ALA A CA 1
ATOM 575 C C . ALA A 1 78 ? -7.608 -1.905 10.312 1.00 60.84 78 ALA A C 1
ATOM 577 O O . ALA A 1 78 ? -6.673 -1.109 10.463 1.00 60.84 78 ALA A O 1
ATOM 578 N N . PRO A 1 79 ? -7.427 -3.070 9.655 1.00 59.19 79 PRO A N 1
ATOM 579 C CA . PRO A 1 79 ? -6.262 -3.282 8.802 1.00 59.19 79 PRO A CA 1
ATOM 580 C C . PRO A 1 79 ? -6.229 -2.141 7.773 1.00 59.19 79 PRO A C 1
ATOM 582 O O . PRO A 1 79 ? -7.251 -1.867 7.154 1.00 59.19 79 PRO A O 1
ATOM 585 N N . GLY A 1 80 ? -5.094 -1.438 7.688 1.00 67.31 80 GLY A N 1
ATOM 586 C CA . GLY A 1 80 ? -4.967 -0.090 7.114 1.00 67.31 80 GLY A CA 1
ATOM 587 C C . GLY A 1 80 ? -5.762 0.195 5.834 1.00 67.31 80 GLY A C 1
ATOM 588 O O . GLY A 1 80 ? -5.975 -0.685 5.001 1.00 67.31 80 GLY A O 1
ATOM 589 N N . SER A 1 81 ? -6.176 1.449 5.651 1.00 76.69 81 SER A N 1
ATOM 590 C CA . SER A 1 81 ? -6.973 1.837 4.486 1.00 76.69 81 SER A CA 1
ATOM 591 C C . SER A 1 81 ? -6.139 1.769 3.206 1.00 76.69 81 SER A C 1
ATOM 593 O O . SER A 1 81 ? -5.003 2.248 3.149 1.00 76.69 81 SER A O 1
ATOM 595 N N . GLN A 1 82 ? -6.695 1.154 2.162 1.00 86.31 82 GLN A N 1
ATOM 596 C CA . GLN A 1 82 ? -6.053 1.134 0.853 1.00 86.31 82 GLN A CA 1
ATOM 597 C C . GLN A 1 82 ? -6.219 2.504 0.196 1.00 86.31 82 GLN A C 1
ATOM 599 O O . GLN A 1 82 ? -7.333 2.985 0.009 1.00 86.31 82 GLN A O 1
ATOM 604 N N . GLN A 1 83 ? -5.101 3.121 -0.165 1.00 89.12 83 GLN A N 1
ATOM 605 C CA . GLN A 1 83 ? -5.059 4.365 -0.924 1.00 89.12 83 GLN A CA 1
ATOM 606 C C . GLN A 1 83 ? -4.553 4.086 -2.335 1.00 89.12 83 GLN A C 1
ATOM 608 O O . GLN A 1 83 ? -3.725 3.196 -2.534 1.00 89.12 83 GLN A O 1
ATOM 613 N N . SER A 1 84 ? -5.044 4.849 -3.312 1.00 90.94 84 SER A N 1
ATOM 614 C CA . SER A 1 84 ? -4.597 4.802 -4.706 1.00 90.94 84 SER A CA 1
ATOM 615 C C . SER A 1 84 ? -3.898 6.100 -5.093 1.00 90.94 84 SER A C 1
ATOM 617 O O . SER A 1 84 ? -4.407 7.183 -4.816 1.00 90.94 84 SER A O 1
ATOM 619 N N . LEU A 1 85 ? -2.776 5.988 -5.791 1.00 92.19 85 LEU A N 1
ATOM 620 C CA . LEU A 1 85 ? -1.994 7.097 -6.318 1.00 92.19 85 LEU A CA 1
ATOM 621 C C . LEU A 1 85 ? -1.764 6.893 -7.817 1.00 92.19 85 LEU A C 1
ATOM 623 O O . LEU A 1 85 ? -1.385 5.806 -8.255 1.00 92.19 85 LEU A O 1
ATOM 627 N N . SER A 1 86 ? -1.939 7.951 -8.601 1.00 93.19 86 SER A N 1
ATOM 628 C CA . SER A 1 86 ? -1.486 7.978 -9.993 1.00 93.19 86 SER A CA 1
ATOM 629 C C . SER A 1 86 ? 0.016 8.233 -10.037 1.00 93.19 86 SER A C 1
ATOM 631 O O . SER A 1 86 ? 0.497 9.216 -9.474 1.00 93.19 86 SER A O 1
ATOM 633 N N . LEU A 1 87 ? 0.759 7.356 -10.710 1.00 91.50 87 LEU A N 1
ATOM 634 C CA . LEU A 1 87 ? 2.180 7.558 -10.956 1.00 91.50 87 LEU A CA 1
ATOM 635 C C . LEU A 1 87 ? 2.285 8.504 -12.150 1.00 91.50 87 LEU A C 1
ATOM 637 O O . LEU A 1 87 ? 2.185 8.055 -13.284 1.00 91.50 87 LEU A O 1
ATOM 641 N N . SER A 1 88 ? 2.404 9.807 -11.921 1.00 81.81 88 SER A N 1
ATOM 642 C CA . SER A 1 88 ? 2.543 10.773 -13.016 1.00 81.81 88 SER A CA 1
ATOM 643 C C . SER A 1 88 ? 4.003 10.878 -13.447 1.00 81.81 88 SER A C 1
ATOM 645 O O . SER A 1 88 ? 4.882 11.072 -12.608 1.00 81.81 88 SER A O 1
ATOM 647 N N . GLY A 1 89 ? 4.246 10.744 -14.751 1.00 81.06 89 GLY A N 1
ATOM 648 C CA . GLY A 1 89 ? 5.555 10.983 -15.349 1.00 81.06 89 GLY A CA 1
ATOM 649 C C . GLY A 1 89 ? 5.943 12.474 -15.390 1.00 81.06 89 GLY A C 1
ATOM 650 O O . GLY A 1 89 ? 5.173 13.331 -14.944 1.00 81.06 89 GLY A O 1
ATOM 651 N N . PRO A 1 90 ? 7.119 12.800 -15.954 1.00 85.25 90 PRO A N 1
ATOM 652 C CA . PRO A 1 90 ? 7.999 11.883 -16.680 1.00 85.25 90 PRO A CA 1
ATOM 653 C C . PRO A 1 90 ? 8.702 10.875 -15.760 1.00 85.25 90 PRO A C 1
ATOM 655 O O . PRO A 1 90 ? 9.146 11.218 -14.665 1.00 85.25 90 PRO A O 1
ATOM 658 N N . TYR A 1 91 ? 8.786 9.623 -16.209 1.00 94.31 91 TYR A N 1
ATOM 659 C CA . TYR A 1 91 ? 9.519 8.559 -15.525 1.00 94.31 91 TYR A CA 1
ATOM 660 C C . TYR A 1 91 ? 10.990 8.602 -15.931 1.00 94.31 91 TYR A C 1
ATOM 662 O O . TYR A 1 91 ? 11.304 8.662 -17.123 1.00 94.31 91 TYR A O 1
ATOM 670 N N . SER A 1 92 ? 11.890 8.535 -14.954 1.00 94.81 92 SER A N 1
ATOM 671 C CA . SER A 1 92 ? 13.332 8.571 -15.202 1.00 94.81 92 SER A CA 1
ATOM 672 C C . SER A 1 92 ? 13.832 7.196 -15.630 1.00 94.81 92 SER A C 1
ATOM 674 O O . SER A 1 92 ? 13.565 6.205 -14.955 1.00 94.81 92 SER A O 1
ATOM 676 N N . ALA A 1 93 ? 14.578 7.116 -16.729 1.00 94.62 93 ALA A N 1
ATOM 677 C CA . ALA A 1 93 ? 15.206 5.866 -17.147 1.00 94.62 93 ALA A CA 1
ATOM 678 C C . ALA A 1 93 ? 16.382 5.509 -16.214 1.00 94.62 93 ALA A C 1
ATOM 680 O O . ALA A 1 93 ? 17.278 6.321 -15.996 1.00 94.62 93 ALA A O 1
ATOM 681 N N . GLU A 1 94 ? 16.404 4.278 -15.695 1.00 91.38 94 GLU A N 1
ATOM 682 C CA . GLU A 1 94 ? 17.458 3.735 -14.809 1.00 91.38 94 GLU A CA 1
ATOM 683 C C . GLU A 1 94 ? 18.365 2.722 -15.553 1.00 91.38 94 GLU A C 1
ATOM 685 O O . GLU A 1 94 ? 19.153 1.979 -14.948 1.00 91.38 94 GLU A O 1
ATOM 690 N N . GLY A 1 95 ? 18.237 2.683 -16.884 1.00 90.50 95 GLY A N 1
ATOM 691 C CA . GLY A 1 95 ? 18.901 1.749 -17.792 1.00 90.50 95 GLY A CA 1
ATOM 692 C C . GLY A 1 95 ? 18.102 0.464 -18.033 1.00 90.50 95 GLY A C 1
ATOM 693 O O . GLY A 1 95 ? 17.242 0.086 -17.237 1.00 90.50 95 GLY A O 1
ATOM 694 N N . GLY A 1 96 ? 18.403 -0.230 -19.136 1.00 94.38 96 GLY A N 1
ATOM 695 C CA . GLY A 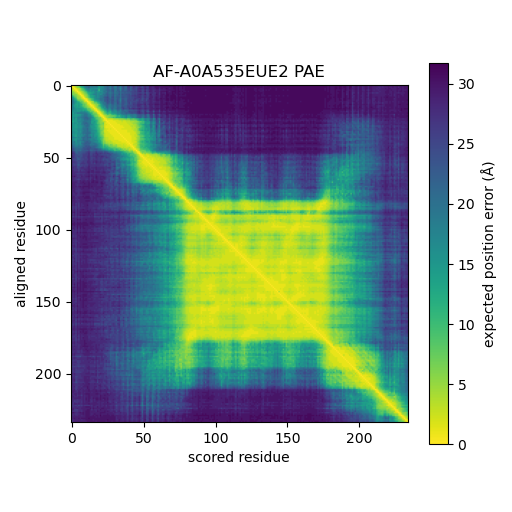1 96 ? 17.696 -1.451 -19.543 1.00 94.38 96 GLY A CA 1
ATOM 696 C C . GLY A 1 96 ? 16.188 -1.223 -19.677 1.00 94.38 96 GLY A C 1
ATO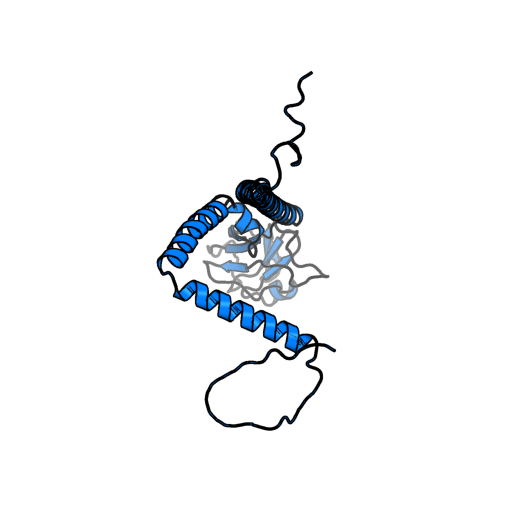M 697 O O . GLY A 1 96 ? 15.766 -0.258 -20.305 1.00 94.38 96 GLY A O 1
ATOM 698 N N . SER A 1 97 ? 15.391 -2.097 -19.057 1.00 95.88 97 SER A N 1
ATOM 699 C CA . SER A 1 97 ? 13.923 -1.974 -19.001 1.00 95.88 97 SER A CA 1
ATOM 700 C C . SER A 1 97 ? 13.414 -1.225 -17.758 1.00 95.88 97 SER A C 1
ATOM 702 O O . SER A 1 97 ? 12.210 -1.225 -17.497 1.00 95.88 97 SER A O 1
ATOM 704 N N . ALA A 1 98 ? 14.309 -0.644 -16.949 1.00 96.81 98 ALA A N 1
ATOM 705 C CA . ALA A 1 98 ? 13.960 -0.032 -15.671 1.00 96.81 98 ALA A CA 1
ATOM 706 C C . ALA A 1 98 ? 13.677 1.469 -15.797 1.00 96.81 98 ALA A C 1
ATOM 708 O O . ALA A 1 98 ? 14.479 2.239 -16.329 1.00 96.81 98 ALA A O 1
ATOM 709 N N . PHE A 1 99 ? 12.568 1.878 -15.194 1.00 96.69 99 PHE A N 1
ATOM 710 C CA . PHE A 1 99 ? 12.133 3.258 -15.044 1.00 96.69 99 PHE A CA 1
ATOM 711 C C . PHE A 1 99 ? 11.824 3.544 -13.577 1.00 96.69 99 PHE A C 1
ATOM 713 O O . PHE A 1 99 ? 11.442 2.641 -12.829 1.00 96.69 99 PHE A O 1
ATOM 720 N N . SER A 1 100 ? 11.975 4.795 -13.147 1.00 95.38 100 SER A N 1
ATOM 721 C CA . SER A 1 100 ? 11.657 5.212 -11.787 1.00 95.38 100 SER A CA 1
ATOM 722 C C . SER A 1 100 ? 10.601 6.314 -11.725 1.00 95.38 100 SER A C 1
ATOM 724 O O . SER A 1 100 ? 10.577 7.248 -12.527 1.00 95.38 100 SER A O 1
ATOM 726 N N . ALA A 1 101 ? 9.707 6.177 -10.744 1.00 95.19 101 ALA A N 1
ATOM 727 C CA . ALA A 1 101 ? 8.689 7.154 -10.378 1.00 95.19 101 ALA A CA 1
ATOM 728 C C . ALA A 1 101 ? 8.921 7.631 -8.938 1.00 95.19 101 ALA A C 1
ATOM 730 O O . ALA A 1 101 ? 9.207 6.825 -8.048 1.00 95.19 101 ALA A O 1
ATOM 731 N N . ALA A 1 102 ? 8.778 8.934 -8.695 1.00 92.69 102 ALA A N 1
ATOM 732 C CA . ALA A 1 102 ? 8.956 9.509 -7.367 1.00 92.69 102 ALA A CA 1
ATOM 733 C C . ALA A 1 102 ? 7.751 9.217 -6.456 1.00 92.69 102 ALA A C 1
ATOM 735 O O . ALA A 1 102 ? 6.601 9.450 -6.820 1.00 92.69 102 ALA A O 1
ATO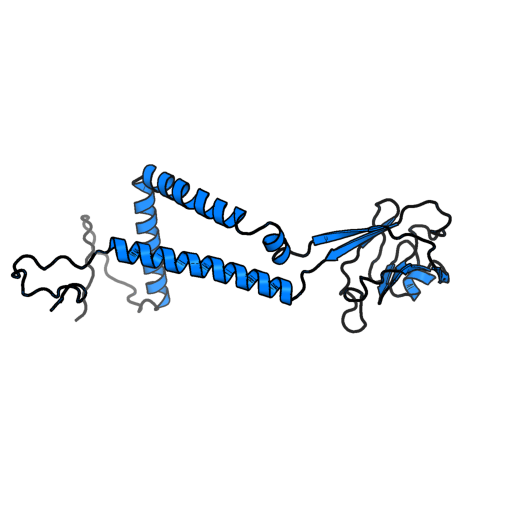M 736 N N . LEU A 1 103 ? 8.038 8.758 -5.240 1.00 91.19 103 LEU A N 1
ATOM 737 C CA . LEU A 1 103 ? 7.095 8.472 -4.160 1.00 91.19 103 LEU A CA 1
ATOM 738 C C . LEU A 1 103 ? 7.580 9.113 -2.841 1.00 91.19 103 LEU A C 1
ATOM 740 O O . LEU A 1 103 ? 7.866 8.405 -1.871 1.00 91.19 103 LEU A O 1
ATOM 744 N N . PRO A 1 104 ? 7.691 10.453 -2.763 1.00 84.75 104 PRO A N 1
ATOM 745 C CA . PRO A 1 104 ? 8.308 11.135 -1.619 1.00 84.75 104 PRO A CA 1
ATOM 746 C C . PRO A 1 104 ? 7.618 10.821 -0.286 1.00 84.75 104 PRO A C 1
ATOM 748 O O . PRO A 1 104 ? 8.282 10.647 0.731 1.00 84.75 104 PRO A O 1
ATOM 751 N N . ASN A 1 105 ? 6.293 10.665 -0.301 1.00 86.25 105 ASN A N 1
ATOM 752 C CA . ASN A 1 105 ? 5.498 10.436 0.905 1.00 86.25 105 ASN A CA 1
ATOM 753 C C . ASN A 1 105 ? 5.459 8.967 1.358 1.00 86.25 105 ASN A C 1
ATOM 755 O O . ASN A 1 105 ? 4.836 8.674 2.374 1.00 86.25 105 ASN A O 1
ATOM 759 N N . LEU A 1 106 ? 6.090 8.041 0.624 1.00 88.25 106 LEU A N 1
ATOM 760 C CA . LEU A 1 106 ? 6.016 6.601 0.912 1.00 88.25 106 LEU A CA 1
ATOM 761 C C . LEU A 1 106 ? 7.336 5.976 1.364 1.00 88.25 106 LEU A C 1
ATOM 763 O O . LEU A 1 106 ? 7.351 4.784 1.674 1.00 88.25 106 LEU A O 1
ATOM 767 N N . ALA A 1 107 ? 8.396 6.777 1.523 1.00 87.56 107 ALA A N 1
ATOM 768 C CA . ALA A 1 107 ? 9.713 6.292 1.935 1.00 87.56 107 ALA A CA 1
ATOM 769 C C . ALA A 1 107 ? 9.707 5.489 3.246 1.00 87.56 107 ALA A C 1
ATOM 771 O O . ALA A 1 107 ? 10.440 4.514 3.372 1.00 87.56 107 ALA A O 1
ATOM 772 N N . GLY A 1 108 ? 8.836 5.841 4.198 1.00 85.00 108 GLY A N 1
ATOM 773 C CA . GLY A 1 108 ? 8.698 5.116 5.469 1.00 85.00 108 GLY A CA 1
ATOM 774 C C . GLY A 1 108 ? 8.045 3.728 5.365 1.00 85.00 108 GLY A C 1
ATOM 775 O O . GLY A 1 108 ? 8.014 2.997 6.349 1.00 85.00 108 GLY A O 1
ATOM 776 N N . SER A 1 109 ? 7.510 3.364 4.196 1.00 87.94 109 SER A N 1
ATOM 777 C CA . SER A 1 109 ? 6.852 2.072 3.923 1.00 87.94 109 SER A CA 1
ATOM 778 C C . SER A 1 109 ? 7.475 1.319 2.740 1.00 87.94 109 SER A C 1
ATOM 780 O O . SER A 1 109 ? 6.871 0.392 2.190 1.00 87.94 109 SER A O 1
ATOM 782 N N . ALA A 1 110 ? 8.660 1.752 2.317 1.00 90.81 110 ALA A N 1
ATOM 783 C CA . ALA A 1 110 ? 9.456 1.090 1.301 1.00 90.81 110 ALA A CA 1
ATOM 784 C C . ALA A 1 110 ? 10.182 -0.134 1.877 1.00 90.81 110 ALA A C 1
ATOM 786 O O . ALA A 1 110 ? 10.321 -0.273 3.093 1.00 90.81 110 ALA A O 1
ATOM 787 N N . ASP A 1 111 ? 10.653 -1.011 0.996 1.00 91.38 111 ASP A N 1
ATOM 788 C CA . ASP A 1 111 ? 11.508 -2.124 1.391 1.00 91.38 111 ASP A CA 1
ATOM 789 C C . ASP A 1 111 ? 12.857 -1.602 1.894 1.00 91.38 111 ASP A C 1
ATOM 791 O O . ASP A 1 111 ? 13.404 -0.612 1.392 1.00 91.38 111 ASP A O 1
ATOM 795 N N . THR A 1 112 ? 13.404 -2.290 2.891 1.00 89.44 112 THR A N 1
ATOM 796 C CA . THR A 1 112 ? 14.719 -1.998 3.470 1.00 89.44 112 THR A CA 1
ATOM 797 C C . THR A 1 112 ? 15.582 -3.252 3.470 1.00 89.44 112 THR A C 1
ATOM 799 O O . THR A 1 112 ? 15.087 -4.358 3.264 1.00 89.44 112 THR A O 1
ATOM 802 N N . THR A 1 113 ? 16.883 -3.099 3.719 1.00 87.75 113 THR A N 1
ATOM 803 C CA . THR A 1 113 ? 17.793 -4.247 3.848 1.00 87.75 113 THR A CA 1
ATOM 804 C C . THR A 1 113 ? 17.363 -5.190 4.974 1.00 87.75 113 THR A C 1
ATOM 806 O O . THR A 1 113 ? 17.435 -6.405 4.809 1.00 87.75 113 THR A O 1
ATOM 809 N N . ASP A 1 114 ? 16.867 -4.638 6.085 1.00 89.06 114 ASP A N 1
ATOM 810 C CA . ASP A 1 114 ? 16.437 -5.413 7.254 1.00 89.06 114 ASP A CA 1
ATOM 811 C C . ASP A 1 114 ? 15.019 -5.989 7.092 1.00 89.06 114 ASP A C 1
ATOM 813 O O . ASP A 1 114 ? 14.680 -7.006 7.697 1.00 89.06 114 ASP A O 1
ATOM 817 N N . ALA A 1 115 ? 14.187 -5.360 6.257 1.00 88.25 115 ALA A N 1
ATOM 818 C CA . ALA A 1 115 ? 12.825 -5.789 5.962 1.00 88.25 115 ALA A CA 1
ATOM 819 C C . ALA A 1 115 ? 12.536 -5.699 4.445 1.00 88.25 115 ALA A C 1
ATOM 821 O O . ALA A 1 115 ? 11.879 -4.760 3.984 1.00 88.25 115 ALA A O 1
ATOM 822 N N . PRO A 1 116 ? 13.002 -6.682 3.648 1.00 88.62 116 PRO A N 1
ATOM 823 C CA . PRO A 1 116 ? 12.951 -6.631 2.181 1.00 88.62 116 PRO A CA 1
ATOM 824 C C . PRO A 1 116 ? 11.555 -6.866 1.584 1.00 88.62 116 PRO A C 1
ATOM 826 O O . PRO A 1 116 ? 11.379 -6.733 0.378 1.00 88.62 116 PRO A O 1
ATOM 829 N N . LEU A 1 117 ? 10.580 -7.248 2.413 1.00 91.06 117 LEU A N 1
ATOM 830 C CA . LEU A 1 117 ? 9.183 -7.497 2.034 1.00 91.06 117 LEU A CA 1
ATOM 831 C C . LEU A 1 117 ? 8.215 -6.602 2.826 1.00 91.06 117 LEU A C 1
ATOM 833 O O . LEU A 1 117 ? 7.050 -6.948 3.018 1.00 91.06 117 LEU A O 1
ATOM 837 N N . GLN A 1 118 ? 8.709 -5.489 3.373 1.00 89.62 118 GLN A N 1
ATOM 838 C CA . GLN A 1 118 ? 7.902 -4.588 4.195 1.00 89.62 118 GLN A CA 1
ATOM 839 C C . GLN A 1 118 ? 6.840 -3.866 3.366 1.00 89.62 118 GLN A C 1
ATOM 841 O O . GLN A 1 118 ? 5.762 -3.544 3.879 1.00 89.62 118 GLN A O 1
ATOM 846 N N . SER A 1 119 ? 7.139 -3.567 2.103 1.00 91.31 119 SER A N 1
ATOM 847 C CA . SER A 1 119 ? 6.251 -2.742 1.314 1.00 91.31 119 SER A CA 1
ATOM 848 C C . SER A 1 119 ? 4.961 -3.462 0.944 1.00 91.31 119 SER A C 1
ATOM 850 O O . SER A 1 119 ? 4.950 -4.583 0.454 1.00 91.31 119 SER A O 1
ATOM 852 N N . THR A 1 120 ? 3.837 -2.774 1.123 1.00 91.62 120 THR A N 1
ATOM 853 C CA . THR A 1 120 ? 2.510 -3.276 0.726 1.00 91.62 120 THR A CA 1
ATOM 854 C C . THR A 1 120 ? 2.064 -2.730 -0.631 1.00 91.62 120 THR A C 1
ATOM 856 O O . THR A 1 120 ? 0.914 -2.920 -1.035 1.00 91.62 120 THR A O 1
ATOM 859 N N . LEU A 1 121 ? 2.959 -2.021 -1.328 1.00 94.44 121 LEU A N 1
ATOM 860 C CA . LEU A 1 121 ? 2.655 -1.327 -2.569 1.00 94.44 121 LEU A CA 1
ATOM 861 C C . LEU A 1 121 ? 2.372 -2.322 -3.700 1.00 94.44 121 LEU A C 1
ATOM 863 O O . LEU A 1 121 ? 3.129 -3.258 -3.943 1.00 94.44 121 LEU A O 1
ATOM 867 N N . ARG A 1 122 ? 1.288 -2.077 -4.434 1.00 95.44 122 ARG A N 1
ATOM 868 C CA . ARG A 1 122 ? 0.928 -2.783 -5.669 1.00 95.44 122 ARG A CA 1
ATOM 869 C C . ARG A 1 122 ? 0.911 -1.795 -6.821 1.00 95.44 122 ARG A C 1
ATOM 871 O O . ARG A 1 122 ? 0.217 -0.786 -6.726 1.00 95.44 122 ARG A O 1
ATOM 878 N N . ALA A 1 123 ? 1.660 -2.080 -7.879 1.00 96.50 123 ALA A N 1
ATOM 879 C CA . ALA A 1 123 ? 1.693 -1.269 -9.090 1.00 96.50 123 ALA A CA 1
ATOM 880 C C . ALA A 1 123 ? 0.772 -1.857 -10.166 1.00 96.50 123 ALA A C 1
ATOM 882 O O . ALA A 1 123 ? 0.577 -3.071 -10.236 1.00 96.50 123 ALA A O 1
ATOM 883 N N . TYR A 1 124 ? 0.210 -0.991 -11.002 1.00 97.50 124 TYR A N 1
ATOM 884 C CA . TYR A 1 124 ? -0.732 -1.344 -12.054 1.00 97.50 124 TYR A CA 1
ATOM 885 C C . TYR A 1 124 ? -0.436 -0.554 -13.329 1.00 97.50 124 TYR A C 1
ATOM 887 O O . TYR A 1 124 ? -0.096 0.627 -13.265 1.00 97.50 124 TYR A O 1
ATOM 895 N N . GLU A 1 125 ? -0.639 -1.203 -14.468 1.00 97.25 125 GLU A N 1
ATOM 896 C CA . GLU A 1 125 ? -0.552 -0.663 -15.825 1.00 97.25 125 GLU A CA 1
ATOM 897 C C . GLU A 1 125 ? -1.917 -0.856 -16.497 1.00 97.25 125 GLU A C 1
ATOM 899 O O . GLU A 1 125 ? -2.391 -1.984 -16.630 1.00 97.25 125 GLU A O 1
ATOM 904 N N . ASP A 1 126 ? -2.601 0.237 -16.838 1.00 96.00 126 ASP A N 1
ATOM 905 C CA . ASP A 1 126 ? -3.985 0.243 -17.339 1.00 96.00 126 ASP A CA 1
ATOM 906 C C . ASP A 1 126 ? -4.947 -0.590 -16.471 1.00 96.00 126 ASP A C 1
ATOM 908 O O . ASP A 1 126 ? -5.834 -1.299 -16.949 1.00 96.00 126 ASP A O 1
ATOM 912 N N . GLY A 1 127 ? -4.739 -0.537 -15.152 1.00 94.81 127 GLY A N 1
ATOM 913 C CA . GLY A 1 127 ? -5.503 -1.304 -14.165 1.00 94.81 127 GLY A CA 1
ATOM 914 C C . GLY A 1 127 ? -5.110 -2.782 -14.050 1.00 94.81 127 GLY A C 1
ATOM 915 O O . GLY A 1 127 ? -5.614 -3.472 -13.165 1.00 94.81 127 GLY A O 1
ATOM 916 N N . ARG A 1 128 ? -4.189 -3.286 -14.880 1.00 96.50 128 ARG A N 1
ATOM 917 C CA . ARG A 1 128 ? -3.639 -4.643 -14.759 1.00 96.50 128 ARG A CA 1
ATOM 918 C C . ARG A 1 128 ? -2.469 -4.651 -13.779 1.00 96.50 128 ARG A C 1
ATOM 920 O O . ARG A 1 128 ? -1.617 -3.771 -13.867 1.00 96.50 128 ARG A O 1
ATOM 927 N N . PRO A 1 129 ? -2.396 -5.615 -12.849 1.00 96.69 129 PRO A N 1
ATOM 928 C CA . PRO A 1 129 ? -1.317 -5.656 -11.874 1.00 96.69 129 PRO A CA 1
ATOM 929 C C . PRO A 1 129 ? 0.029 -5.907 -12.560 1.00 96.69 129 PRO A C 1
ATOM 931 O O . PRO A 1 129 ? 0.164 -6.823 -13.372 1.00 96.69 129 PRO A O 1
ATOM 934 N N . LEU A 1 130 ? 1.022 -5.106 -12.190 1.00 96.62 130 LEU A N 1
ATOM 935 C CA . LEU A 1 130 ? 2.420 -5.342 -12.510 1.00 96.62 130 LEU A CA 1
ATOM 936 C C . LEU A 1 130 ? 3.032 -6.288 -11.469 1.00 96.62 130 LEU A C 1
ATOM 938 O O . LEU A 1 130 ? 2.651 -6.295 -10.296 1.00 96.62 130 LEU A O 1
ATOM 942 N N . GLY A 1 131 ? 3.997 -7.090 -11.897 1.00 95.06 131 GLY A N 1
ATOM 943 C CA . GLY A 1 131 ? 4.827 -7.895 -11.015 1.00 95.06 131 GLY A CA 1
ATOM 944 C C . GLY A 1 131 ? 5.821 -8.755 -11.796 1.00 95.06 131 GLY A C 1
ATOM 945 O O . GLY A 1 131 ? 5.814 -8.744 -13.026 1.00 95.06 131 GLY A O 1
ATOM 946 N N . PRO A 1 132 ? 6.656 -9.553 -11.111 1.00 95.88 132 PRO A N 1
ATOM 947 C CA . PRO A 1 132 ? 6.755 -9.704 -9.652 1.00 95.88 132 PRO A CA 1
ATOM 948 C C . PRO A 1 132 ? 7.109 -8.429 -8.859 1.00 95.88 132 PRO A C 1
ATOM 950 O O . PRO A 1 132 ? 7.875 -7.591 -9.333 1.00 95.88 132 PRO A O 1
ATOM 953 N N . ALA A 1 133 ? 6.556 -8.308 -7.646 1.00 95.12 133 ALA A N 1
ATOM 954 C CA . ALA A 1 133 ? 6.913 -7.280 -6.660 1.00 95.12 133 ALA A CA 1
ATOM 955 C C . ALA A 1 133 ? 8.234 -7.619 -5.944 1.00 95.12 133 ALA A C 1
ATOM 957 O O . ALA A 1 133 ? 8.689 -8.762 -6.010 1.00 95.12 133 ALA A O 1
ATOM 958 N N . HIS A 1 134 ? 8.811 -6.646 -5.229 1.00 95.56 134 HIS A N 1
ATOM 959 C CA . HIS A 1 134 ? 10.061 -6.794 -4.460 1.00 95.56 134 HIS A CA 1
ATOM 960 C C . HIS A 1 134 ? 11.247 -7.304 -5.295 1.00 95.56 134 HIS A C 1
ATOM 962 O O . HIS A 1 134 ? 12.141 -7.989 -4.798 1.00 95.56 134 HIS A O 1
ATOM 968 N N . ALA A 1 135 ? 11.256 -6.994 -6.591 1.00 95.38 135 ALA A N 1
ATOM 969 C CA . ALA A 1 135 ? 12.357 -7.359 -7.464 1.00 95.38 135 ALA A CA 1
ATOM 970 C C . ALA A 1 135 ? 13.613 -6.557 -7.096 1.00 95.38 135 ALA A C 1
ATOM 972 O O . ALA A 1 135 ? 13.537 -5.407 -6.652 1.00 95.38 135 ALA A O 1
ATOM 973 N N . THR A 1 136 ? 14.793 -7.132 -7.318 1.00 92.69 136 THR A N 1
ATOM 974 C CA . THR A 1 136 ? 16.033 -6.358 -7.195 1.00 92.69 136 THR A CA 1
ATOM 975 C C . THR A 1 136 ? 16.144 -5.356 -8.352 1.00 92.69 136 THR A C 1
ATOM 977 O O . THR A 1 136 ? 15.630 -5.625 -9.443 1.00 92.69 136 THR A O 1
ATOM 980 N N . PRO A 1 137 ? 16.851 -4.221 -8.189 1.00 89.69 137 PRO A N 1
ATOM 981 C CA . PRO A 1 137 ? 17.051 -3.269 -9.285 1.00 89.69 137 PRO A CA 1
ATOM 982 C C . PRO A 1 137 ? 17.633 -3.908 -10.556 1.00 89.69 137 PRO A C 1
ATOM 984 O O . PRO A 1 137 ? 17.229 -3.557 -11.662 1.00 89.69 137 PRO A O 1
ATOM 987 N N . ALA A 1 138 ? 18.525 -4.895 -10.405 1.00 93.69 138 ALA A N 1
ATOM 988 C CA . ALA A 1 138 ? 19.066 -5.669 -11.522 1.00 93.69 138 ALA A CA 1
ATOM 989 C C . ALA A 1 138 ? 17.982 -6.496 -12.234 1.00 93.69 138 ALA A C 1
ATOM 991 O O . ALA A 1 138 ? 17.883 -6.467 -13.453 1.00 93.69 138 ALA A O 1
ATOM 992 N N . GLN A 1 139 ? 17.095 -7.169 -11.494 1.00 96.06 139 GLN A N 1
ATOM 993 C CA . GLN A 1 139 ? 15.996 -7.928 -12.100 1.00 96.06 139 GLN A CA 1
ATOM 994 C C . GLN A 1 139 ? 15.010 -7.034 -12.859 1.00 96.06 139 GLN A C 1
ATOM 996 O O . GLN A 1 139 ? 14.517 -7.437 -13.911 1.00 96.06 139 GLN A O 1
ATOM 1001 N N . VAL A 1 140 ? 14.718 -5.832 -12.353 1.00 96.75 140 VAL A N 1
ATOM 1002 C CA . VAL A 1 140 ? 13.860 -4.875 -13.069 1.00 96.75 140 VAL A CA 1
ATOM 1003 C C . VAL A 1 140 ? 14.533 -4.412 -14.363 1.00 96.75 140 VAL A C 1
ATOM 1005 O O . VAL A 1 140 ? 13.889 -4.370 -15.406 1.00 96.75 140 VAL A O 1
ATOM 1008 N N . ARG A 1 141 ? 15.837 -4.122 -14.312 1.00 96.12 141 ARG A N 1
ATOM 1009 C CA . ARG A 1 141 ? 16.623 -3.674 -15.467 1.00 96.12 141 ARG A CA 1
ATOM 1010 C C . ARG A 1 141 ? 16.763 -4.747 -16.544 1.00 96.12 141 ARG A C 1
ATOM 1012 O O . ARG A 1 141 ? 16.492 -4.467 -17.712 1.00 96.12 141 ARG A O 1
ATOM 1019 N N . ASP A 1 142 ? 17.195 -5.937 -16.142 1.00 96.44 142 ASP A N 1
ATOM 1020 C CA . ASP A 1 142 ? 17.696 -6.967 -17.052 1.00 96.44 142 ASP A CA 1
ATOM 1021 C C . ASP A 1 142 ? 16.579 -7.907 -17.520 1.00 96.44 142 ASP A C 1
ATOM 1023 O O . ASP A 1 142 ? 16.580 -8.360 -18.662 1.00 96.44 142 ASP A O 1
ATOM 1027 N N . LEU A 1 143 ? 15.606 -8.199 -16.647 1.00 96.38 143 LEU A N 1
ATOM 1028 C CA . LEU A 1 143 ? 14.500 -9.110 -16.962 1.00 96.38 143 LEU A CA 1
ATOM 1029 C C . LEU A 1 143 ? 13.207 -8.371 -17.312 1.00 96.38 143 LEU A C 1
ATOM 1031 O O . LEU A 1 143 ? 12.399 -8.909 -18.070 1.00 96.38 143 LEU A O 1
ATOM 1035 N N . GLY A 1 144 ? 12.983 -7.191 -16.724 1.00 95.50 144 GLY A N 1
ATOM 1036 C CA . GLY A 1 144 ? 11.798 -6.363 -16.942 1.00 95.50 144 GLY A CA 1
ATOM 1037 C C . GLY A 1 144 ? 10.473 -7.106 -16.728 1.00 95.50 144 GLY A C 1
ATOM 1038 O O . GLY A 1 144 ? 10.325 -7.869 -15.764 1.00 95.50 144 GLY A O 1
ATOM 1039 N N . ARG A 1 145 ? 9.537 -6.932 -17.668 1.00 96.44 145 ARG A N 1
ATOM 1040 C CA . ARG A 1 145 ? 8.248 -7.637 -17.802 1.00 96.44 145 ARG A CA 1
ATOM 1041 C C . ARG A 1 145 ? 7.307 -7.417 -16.623 1.00 96.44 145 ARG A C 1
ATOM 1043 O O . ARG A 1 145 ? 6.748 -8.369 -16.086 1.00 96.44 145 ARG A O 1
ATOM 1050 N N . GLY A 1 146 ? 7.161 -6.164 -16.210 1.00 96.62 146 GLY A N 1
ATOM 1051 C CA . GLY A 1 146 ? 6.280 -5.770 -15.114 1.00 96.62 146 GLY A CA 1
ATOM 1052 C C . GLY A 1 146 ? 6.896 -5.875 -13.721 1.00 96.62 146 GLY A C 1
ATOM 1053 O O . GLY A 1 146 ? 6.230 -5.560 -12.738 1.00 96.62 146 GLY A O 1
ATOM 1054 N N . ARG A 1 147 ? 8.158 -6.294 -13.591 1.00 98.00 147 ARG A N 1
ATOM 1055 C CA . ARG A 1 147 ? 8.842 -6.331 -12.291 1.00 98.00 147 ARG A CA 1
ATOM 1056 C C . ARG A 1 147 ? 8.947 -4.942 -11.687 1.00 98.00 147 ARG A C 1
ATOM 1058 O O . ARG A 1 147 ? 9.222 -3.983 -12.411 1.00 98.00 147 ARG A O 1
ATOM 1065 N N . PHE A 1 148 ? 8.802 -4.855 -10.368 1.00 97.12 148 PHE A N 1
ATOM 1066 C CA . PHE A 1 148 ? 8.987 -3.602 -9.646 1.00 97.12 148 PHE A CA 1
ATOM 1067 C C . PHE A 1 148 ? 9.581 -3.784 -8.247 1.00 97.12 148 PHE A C 1
ATOM 1069 O O . PHE A 1 148 ? 9.538 -4.863 -7.656 1.00 97.12 148 PHE A O 1
ATOM 1076 N N . SER A 1 149 ? 10.117 -2.686 -7.723 1.00 95.94 149 SER A N 1
ATOM 1077 C CA . SER A 1 149 ? 10.761 -2.547 -6.423 1.00 95.94 149 SER A CA 1
ATOM 1078 C C . SER A 1 149 ? 10.400 -1.192 -5.823 1.00 95.94 149 SER A C 1
ATOM 1080 O O . SER A 1 149 ? 10.519 -0.170 -6.502 1.00 95.94 149 SER A O 1
ATOM 1082 N N . HIS A 1 150 ? 9.972 -1.156 -4.563 1.00 95.50 150 HIS A N 1
ATOM 1083 C CA . HIS A 1 150 ? 9.719 0.095 -3.852 1.00 95.50 150 HIS A CA 1
ATOM 1084 C C . HIS A 1 150 ? 10.814 0.292 -2.806 1.00 95.50 150 HIS A C 1
ATOM 1086 O O . HIS A 1 150 ? 10.850 -0.416 -1.806 1.00 95.50 150 HIS A O 1
ATOM 1092 N N . SER A 1 151 ? 11.717 1.244 -3.048 1.00 90.19 151 SER A N 1
ATOM 1093 C CA . SER A 1 151 ? 12.873 1.504 -2.181 1.00 90.19 151 SER A CA 1
ATOM 1094 C C . SER A 1 151 ? 13.073 3.003 -1.981 1.00 90.19 151 SER A C 1
ATOM 1096 O O . SER A 1 151 ? 13.048 3.788 -2.934 1.00 90.19 151 SER A O 1
ATOM 1098 N N . GLY A 1 152 ? 13.274 3.414 -0.727 1.00 89.62 152 GLY A N 1
ATOM 1099 C CA . GLY A 1 152 ? 13.347 4.829 -0.370 1.00 89.62 152 GLY A CA 1
ATOM 1100 C C . GLY A 1 152 ? 12.140 5.606 -0.906 1.00 89.62 152 GLY A C 1
ATOM 1101 O O . GLY A 1 152 ? 11.009 5.147 -0.831 1.00 89.62 152 GLY A O 1
ATOM 1102 N N . SER A 1 153 ? 12.376 6.777 -1.486 1.00 91.12 153 SER A N 1
ATOM 1103 C CA . SER A 1 153 ? 11.330 7.650 -2.029 1.00 91.12 153 SER A CA 1
ATOM 1104 C C . SER A 1 153 ? 10.981 7.378 -3.498 1.00 91.12 153 SER A C 1
ATOM 1106 O O . SER A 1 153 ? 10.527 8.294 -4.186 1.00 91.12 153 SER A O 1
ATOM 1108 N N . ARG A 1 154 ? 11.210 6.168 -4.025 1.00 93.31 154 ARG A N 1
ATOM 1109 C CA . ARG A 1 154 ? 10.944 5.858 -5.439 1.00 93.31 154 ARG A CA 1
ATOM 1110 C C . ARG A 1 154 ? 10.442 4.438 -5.678 1.00 93.31 154 ARG A C 1
ATOM 1112 O O . ARG A 1 154 ? 10.823 3.488 -4.997 1.00 93.31 154 ARG A O 1
ATOM 1119 N N . LEU A 1 155 ? 9.619 4.304 -6.711 1.00 95.31 155 LEU A N 1
ATOM 1120 C CA . LEU A 1 155 ? 9.255 3.029 -7.312 1.00 95.31 155 LEU A CA 1
ATOM 1121 C C . LEU A 1 155 ? 10.131 2.810 -8.539 1.00 95.31 155 LEU A C 1
ATOM 1123 O O . LEU A 1 155 ? 10.066 3.606 -9.470 1.00 95.31 155 LEU A O 1
ATOM 1127 N N . VAL A 1 156 ? 10.916 1.739 -8.553 1.00 96.00 156 VAL A N 1
ATOM 1128 C CA . VAL A 1 156 ? 11.644 1.285 -9.741 1.00 96.00 156 VAL A CA 1
ATOM 1129 C C . VAL A 1 156 ? 10.827 0.168 -10.373 1.00 96.00 156 VAL A C 1
ATOM 1131 O O . VAL A 1 156 ? 10.555 -0.831 -9.715 1.00 96.00 156 VAL A O 1
ATOM 1134 N N . PHE A 1 157 ? 10.404 0.322 -11.620 1.00 97.31 157 PHE A N 1
ATOM 1135 C CA . PHE A 1 157 ? 9.526 -0.624 -12.298 1.00 97.31 157 PHE A CA 1
ATOM 1136 C C . PHE A 1 157 ? 9.894 -0.786 -13.771 1.00 97.31 157 PHE A C 1
ATOM 1138 O O . PHE A 1 157 ? 10.650 -0.005 -14.340 1.00 97.31 157 PHE A O 1
ATOM 1145 N N . SER A 1 158 ? 9.349 -1.828 -14.377 1.00 97.94 158 SER A N 1
ATOM 1146 C CA . SER A 1 158 ? 9.357 -2.060 -15.818 1.00 97.94 158 SER A CA 1
ATOM 1147 C C . SER A 1 158 ? 7.915 -2.207 -16.284 1.00 97.94 158 SER A C 1
ATOM 1149 O O . SER A 1 158 ? 7.055 -2.639 -15.513 1.00 97.94 158 SER A O 1
ATOM 1151 N N . THR A 1 159 ? 7.639 -1.844 -17.529 1.00 97.38 159 THR A N 1
ATOM 1152 C CA . THR A 1 159 ? 6.328 -2.069 -18.148 1.00 97.38 159 THR A CA 1
ATOM 1153 C C . THR A 1 159 ? 6.150 -3.549 -18.486 1.00 97.38 159 THR A C 1
ATOM 1155 O O . THR A 1 159 ? 7.115 -4.323 -18.512 1.00 97.38 159 THR A O 1
ATOM 1158 N N . SER A 1 160 ? 4.910 -3.981 -18.715 1.00 97.00 160 SER A N 1
ATOM 1159 C CA . SER A 1 160 ? 4.601 -5.402 -18.949 1.00 97.00 160 SER A CA 1
ATOM 1160 C C . SER A 1 160 ? 5.296 -5.989 -20.191 1.00 97.00 160 SER A C 1
ATOM 1162 O O . SER A 1 160 ? 5.642 -7.174 -20.212 1.00 97.00 160 SER A O 1
ATOM 1164 N N . ASP A 1 161 ? 5.558 -5.147 -21.192 1.00 96.06 161 ASP A N 1
ATOM 1165 C CA . ASP A 1 161 ? 6.197 -5.464 -22.472 1.00 96.06 161 ASP A CA 1
ATOM 1166 C C . ASP A 1 161 ? 7.543 -4.746 -22.683 1.00 96.06 161 ASP A C 1
ATOM 1168 O O . ASP A 1 161 ? 8.078 -4.769 -23.789 1.00 96.06 161 ASP A O 1
ATOM 1172 N N . ASN A 1 162 ? 8.105 -4.137 -21.632 1.00 96.38 162 ASN A N 1
ATOM 1173 C CA . ASN A 1 162 ? 9.352 -3.356 -21.652 1.00 96.38 162 ASN A CA 1
ATOM 1174 C C . ASN A 1 162 ? 9.341 -2.124 -22.575 1.00 96.38 162 ASN A C 1
ATOM 1176 O O . ASN A 1 162 ? 10.394 -1.548 -22.846 1.00 96.38 162 ASN A O 1
ATOM 1180 N N . SER A 1 163 ? 8.169 -1.697 -23.049 1.00 96.44 163 SER A N 1
ATOM 1181 C CA . SER A 1 163 ? 8.025 -0.424 -23.755 1.00 96.44 163 SER A CA 1
ATOM 1182 C C . SER A 1 163 ? 8.272 0.770 -22.823 1.00 96.44 163 SER A C 1
ATOM 1184 O O . SER A 1 163 ? 8.070 0.676 -21.611 1.00 96.44 163 SER A O 1
ATOM 1186 N N . ASP A 1 164 ? 8.698 1.905 -23.378 1.00 95.38 164 ASP A N 1
ATOM 1187 C CA . ASP A 1 164 ? 8.911 3.132 -22.603 1.00 95.38 164 ASP A CA 1
ATOM 1188 C C . ASP A 1 164 ? 7.567 3.662 -22.048 1.00 95.38 164 ASP A C 1
ATOM 1190 O O . ASP A 1 164 ? 6.672 3.992 -22.839 1.00 95.38 164 ASP A O 1
ATOM 1194 N N . PRO A 1 165 ? 7.402 3.775 -20.713 1.00 96.12 165 PRO A N 1
ATOM 1195 C CA . PRO A 1 165 ? 6.165 4.236 -20.088 1.00 96.12 165 PRO A CA 1
ATOM 1196 C C . PRO A 1 165 ? 5.836 5.705 -20.389 1.00 96.12 165 PRO A C 1
ATOM 1198 O O . PRO A 1 165 ? 4.686 6.107 -20.236 1.00 96.12 165 PRO A O 1
ATOM 1201 N N . ASN A 1 166 ? 6.808 6.511 -20.833 1.00 95.38 166 ASN A N 1
ATOM 1202 C CA . ASN A 1 166 ? 6.573 7.891 -21.263 1.00 95.38 166 ASN A CA 1
ATOM 1203 C C . ASN A 1 166 ? 5.998 7.978 -22.685 1.00 95.38 166 ASN A C 1
ATOM 1205 O O . ASN A 1 166 ? 5.427 9.004 -23.049 1.00 95.38 166 ASN A O 1
ATOM 1209 N N . LEU A 1 167 ? 6.161 6.926 -23.494 1.00 95.00 167 LEU A N 1
ATOM 1210 C CA . LEU A 1 167 ? 5.803 6.923 -24.917 1.00 95.00 167 LEU A CA 1
ATOM 1211 C C . LEU A 1 167 ? 4.621 6.006 -25.238 1.00 95.00 167 LEU A C 1
ATOM 1213 O O . LEU A 1 167 ? 3.939 6.212 -26.237 1.00 95.00 167 LEU A O 1
ATOM 1217 N N . ASN A 1 168 ? 4.365 4.993 -24.410 1.00 94.31 168 ASN A N 1
ATOM 1218 C CA . ASN A 1 168 ? 3.365 3.969 -24.711 1.00 94.31 168 ASN A CA 1
ATOM 1219 C C . ASN A 1 168 ? 1.909 4.381 -24.434 1.00 94.31 168 ASN A C 1
ATOM 1221 O O . ASN A 1 168 ? 0.996 3.618 -24.746 1.00 94.31 168 ASN A O 1
ATOM 1225 N N . GLY A 1 169 ? 1.681 5.570 -23.868 1.00 93.44 169 GLY A N 1
ATOM 1226 C CA . GLY A 1 169 ? 0.343 6.126 -23.636 1.00 93.44 169 GLY A CA 1
ATOM 1227 C C . GLY A 1 169 ? -0.487 5.396 -22.573 1.00 93.44 169 GLY A C 1
ATOM 1228 O O . GLY A 1 169 ? -1.684 5.664 -22.461 1.00 93.44 169 GLY A O 1
ATOM 1229 N N . ARG A 1 170 ? 0.121 4.488 -21.798 1.00 95.44 170 ARG A N 1
ATOM 1230 C CA . ARG A 1 170 ? -0.556 3.723 -20.741 1.00 95.44 170 ARG A CA 1
ATOM 1231 C C . ARG A 1 170 ? -0.641 4.515 -19.443 1.00 95.44 170 ARG A C 1
ATOM 1233 O O . ARG A 1 170 ? 0.177 5.391 -19.161 1.00 95.44 170 ARG A O 1
ATOM 1240 N N . ARG A 1 171 ? -1.631 4.188 -18.614 1.00 95.25 171 ARG A N 1
ATOM 1241 C CA . ARG A 1 171 ? -1.814 4.783 -17.289 1.00 95.25 171 ARG A CA 1
ATOM 1242 C C . ARG A 1 171 ? -1.198 3.897 -16.216 1.00 95.25 171 ARG A C 1
ATOM 1244 O O . ARG A 1 171 ? -1.603 2.749 -16.049 1.00 95.25 171 ARG A O 1
ATOM 1251 N N . TYR A 1 172 ? -0.312 4.474 -15.412 1.00 96.50 172 TYR A N 1
ATOM 1252 C CA . TYR A 1 172 ? 0.300 3.784 -14.281 1.00 96.50 172 TYR A CA 1
ATOM 1253 C C . TYR A 1 172 ? -0.279 4.279 -12.961 1.00 96.50 172 TYR A C 1
ATOM 1255 O O . TYR A 1 172 ? -0.348 5.480 -12.688 1.00 96.50 172 TYR A O 1
ATOM 1263 N N . THR A 1 173 ? -0.694 3.341 -12.119 1.00 96.38 173 THR A N 1
ATOM 1264 C CA . THR A 1 173 ? -1.237 3.629 -10.788 1.00 96.38 173 THR A CA 1
ATOM 1265 C C . THR A 1 173 ? -0.611 2.705 -9.762 1.00 96.38 173 THR A C 1
ATOM 1267 O O . THR A 1 173 ? -0.272 1.567 -10.074 1.00 96.38 173 THR A O 1
ATOM 1270 N N . ALA A 1 174 ? -0.496 3.163 -8.525 1.00 95.31 174 ALA A N 1
ATOM 1271 C CA . ALA A 1 174 ? -0.076 2.352 -7.398 1.00 95.31 174 ALA A CA 1
ATOM 1272 C C . ALA A 1 174 ? -1.140 2.382 -6.302 1.00 95.31 174 ALA A C 1
ATOM 1274 O O . ALA A 1 174 ? -1.808 3.393 -6.102 1.00 95.31 174 ALA A O 1
ATOM 1275 N N . THR A 1 175 ? -1.277 1.288 -5.562 1.00 94.31 175 THR A N 1
ATOM 1276 C CA . THR A 1 175 ? -2.059 1.261 -4.324 1.00 94.31 175 THR A CA 1
ATOM 1277 C C . THR A 1 175 ? -1.190 0.826 -3.162 1.00 94.31 175 THR A C 1
ATOM 1279 O O . THR A 1 175 ? -0.335 -0.037 -3.343 1.00 94.31 175 THR A O 1
ATOM 1282 N N . TYR A 1 176 ? -1.422 1.382 -1.982 1.00 91.12 176 TYR A N 1
ATOM 1283 C CA . TYR A 1 176 ? -0.673 1.067 -0.768 1.00 91.12 176 TYR A CA 1
ATOM 1284 C C . TYR A 1 176 ? -1.605 1.084 0.443 1.00 91.12 176 TYR A C 1
ATOM 1286 O O . TYR A 1 176 ? -2.656 1.726 0.416 1.00 91.12 176 TYR A O 1
ATOM 1294 N N . LEU A 1 177 ? -1.230 0.363 1.500 1.00 86.62 177 LEU A N 1
ATOM 1295 C CA . LEU A 1 177 ? -1.974 0.375 2.756 1.00 86.62 177 LEU A CA 1
ATOM 1296 C C . LEU A 1 177 ? -1.433 1.483 3.660 1.00 86.62 177 LEU A C 1
ATOM 1298 O O . LEU A 1 177 ? -0.261 1.469 4.038 1.00 86.62 177 LEU A O 1
ATOM 1302 N N . VAL A 1 178 ? -2.294 2.426 4.036 1.00 78.31 178 VAL A N 1
ATOM 1303 C CA . VAL A 1 178 ? -1.991 3.419 5.066 1.00 78.31 178 VAL A CA 1
ATOM 1304 C C . VAL A 1 178 ? -2.314 2.811 6.416 1.00 78.31 178 VAL A C 1
ATOM 1306 O O . VAL A 1 178 ? -3.477 2.622 6.771 1.00 78.31 178 VAL A O 1
ATOM 1309 N N . GLN A 1 179 ? -1.271 2.493 7.178 1.00 71.25 179 GLN A N 1
ATOM 1310 C CA . GLN A 1 179 ? -1.443 2.094 8.567 1.00 71.25 179 GLN A CA 1
ATOM 1311 C C . GLN A 1 179 ? -1.546 3.346 9.446 1.00 71.25 179 GLN A C 1
ATOM 1313 O O . GLN A 1 179 ? -0.713 4.248 9.308 1.00 71.25 179 GLN A O 1
ATOM 1318 N N . PRO A 1 180 ? -2.523 3.413 10.365 1.00 67.19 180 PRO A N 1
ATOM 1319 C CA . PRO A 1 180 ? -2.575 4.487 11.343 1.00 67.19 180 PRO A CA 1
ATOM 1320 C C . PRO A 1 180 ? -1.305 4.475 12.201 1.00 67.19 180 PRO A C 1
ATOM 1322 O O . PRO A 1 180 ? -0.803 3.414 12.602 1.00 67.19 180 PRO A O 1
ATOM 1325 N N . SER A 1 181 ? -0.776 5.664 12.495 1.00 67.69 181 SER A N 1
ATOM 1326 C CA . SER A 1 181 ? 0.428 5.799 13.313 1.00 67.69 181 SER A CA 1
ATOM 1327 C C . SER A 1 181 ? 0.219 5.172 14.699 1.00 67.69 181 SER A C 1
ATOM 1329 O O . SER A 1 181 ? -0.904 5.002 15.181 1.00 67.69 181 SER A O 1
ATOM 1331 N N . SER A 1 182 ? 1.300 4.792 15.384 1.00 68.62 182 SER A N 1
ATOM 1332 C CA . SER A 1 182 ? 1.187 4.174 16.715 1.00 68.62 182 SER A CA 1
ATOM 1333 C C . SER A 1 182 ? 0.471 5.084 17.721 1.00 68.62 182 SER A C 1
ATOM 1335 O O . SER A 1 182 ? -0.314 4.602 18.532 1.00 68.62 182 SER A O 1
ATOM 1337 N N . THR A 1 183 ? 0.672 6.402 17.631 1.00 68.56 183 THR A N 1
ATOM 1338 C CA . THR A 1 183 ? -0.020 7.393 18.471 1.00 68.56 183 THR A CA 1
ATOM 1339 C C . THR A 1 183 ? -1.507 7.472 18.154 1.00 68.56 183 THR A C 1
ATOM 1341 O O . THR A 1 183 ? -2.325 7.507 19.067 1.00 68.56 183 THR A O 1
ATOM 1344 N N . GLN A 1 184 ? -1.861 7.430 16.871 1.00 69.94 184 GLN A N 1
ATOM 1345 C CA . GLN A 1 184 ? -3.241 7.363 16.404 1.00 69.94 184 GLN A CA 1
ATOM 1346 C C . GLN A 1 184 ? -3.951 6.110 16.939 1.00 69.94 184 GLN A C 1
ATOM 1348 O O . GLN A 1 184 ? -5.031 6.216 17.519 1.00 69.94 184 GLN A O 1
ATOM 1353 N N . ARG 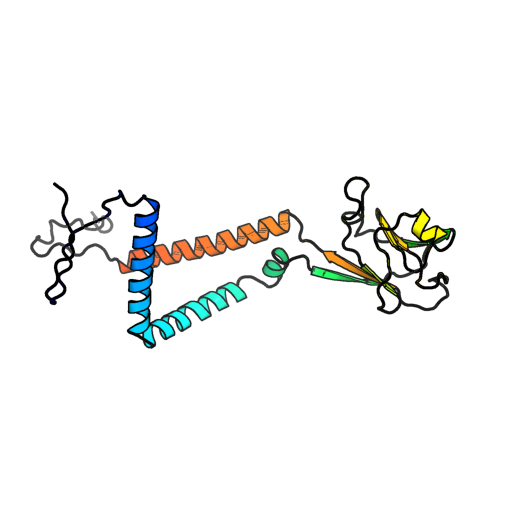A 1 185 ? -3.310 4.937 16.854 1.00 68.44 185 ARG A N 1
ATOM 1354 C CA . ARG A 1 185 ? -3.843 3.687 17.424 1.00 68.44 185 ARG A CA 1
ATOM 1355 C C . ARG A 1 185 ? -4.044 3.780 18.938 1.00 68.44 185 ARG A C 1
ATOM 1357 O O . ARG A 1 185 ? -5.115 3.442 19.435 1.00 68.44 185 ARG A O 1
ATOM 1364 N N . LEU A 1 186 ? -3.049 4.288 19.671 1.00 71.19 186 LEU A N 1
ATOM 1365 C CA . LEU A 1 186 ? -3.139 4.488 21.123 1.00 71.19 186 LEU A CA 1
ATOM 1366 C C . LEU A 1 186 ? -4.258 5.462 21.512 1.00 71.19 186 LEU A C 1
ATOM 1368 O O . LEU A 1 186 ? -4.994 5.189 22.456 1.00 71.19 186 LEU A O 1
ATOM 1372 N N . ALA A 1 187 ? -4.425 6.559 20.771 1.00 72.31 187 ALA A N 1
ATOM 1373 C CA . ALA A 1 187 ? -5.517 7.504 20.985 1.00 72.31 187 ALA A CA 1
ATOM 1374 C C . ALA A 1 187 ? -6.889 6.847 20.757 1.00 72.31 187 ALA A C 1
ATOM 1376 O O . ALA A 1 187 ? -7.802 7.048 21.558 1.00 72.31 187 ALA A O 1
ATOM 1377 N N . GLY A 1 188 ? -7.013 6.007 19.722 1.00 68.88 188 GLY A N 1
ATOM 1378 C CA . GLY A 1 188 ? -8.209 5.197 19.480 1.00 68.88 188 GLY A CA 1
ATOM 1379 C C . GLY A 1 188 ? -8.538 4.278 20.661 1.00 68.88 188 GLY A C 1
ATOM 1380 O O . GLY A 1 188 ? -9.661 4.302 21.167 1.00 68.88 188 GLY A O 1
ATOM 1381 N N . TYR A 1 189 ? -7.552 3.531 21.170 1.00 72.19 189 TYR A N 1
ATOM 1382 C CA . TYR A 1 189 ? -7.735 2.673 22.349 1.00 72.19 189 TYR A CA 1
ATOM 1383 C C . TYR A 1 189 ? -8.107 3.462 23.610 1.00 72.19 189 TYR A C 1
ATOM 1385 O O . TYR A 1 189 ? -9.008 3.057 24.348 1.00 72.19 189 TYR A O 1
ATOM 1393 N N . ALA A 1 190 ? -7.450 4.599 23.852 1.00 71.56 190 ALA A N 1
ATOM 1394 C CA . ALA A 1 190 ? -7.735 5.456 24.999 1.00 71.56 190 ALA A CA 1
ATOM 1395 C C . ALA A 1 190 ? -9.171 6.000 24.959 1.00 71.56 190 ALA A C 1
ATOM 1397 O O . ALA A 1 190 ? -9.859 6.005 25.981 1.00 71.56 190 ALA A O 1
ATOM 1398 N N . LEU A 1 191 ? -9.658 6.393 23.778 1.00 72.75 191 LEU A N 1
ATOM 1399 C CA . LEU A 1 191 ? -11.030 6.862 23.598 1.00 72.75 191 LEU A CA 1
ATOM 1400 C C . LEU A 1 191 ? -12.053 5.761 23.911 1.00 72.75 191 LEU A C 1
ATOM 1402 O O . LEU A 1 191 ? -13.019 6.007 24.633 1.00 72.75 191 LEU A O 1
ATOM 1406 N N . VAL A 1 192 ? -11.820 4.533 23.435 1.00 71.94 192 VAL A N 1
ATOM 1407 C CA . VAL A 1 192 ? -12.684 3.381 23.746 1.00 71.94 192 VAL A CA 1
ATOM 1408 C C . VAL A 1 192 ? -12.701 3.104 25.251 1.00 71.94 192 VAL A C 1
ATOM 1410 O O . VAL A 1 192 ? -13.773 2.925 25.832 1.00 71.94 192 VAL A O 1
ATOM 1413 N N . ALA A 1 193 ? -11.542 3.135 25.914 1.00 71.19 193 ALA A N 1
ATOM 1414 C CA . ALA A 1 193 ? -11.454 2.955 27.362 1.00 71.19 193 ALA A CA 1
ATOM 1415 C C . ALA A 1 193 ? -12.226 4.044 28.137 1.00 71.19 193 ALA A C 1
ATOM 1417 O O . ALA A 1 193 ? -12.923 3.738 29.111 1.00 71.19 193 ALA A O 1
ATOM 1418 N N . LEU A 1 194 ? -12.177 5.302 27.683 1.00 72.38 194 LEU A N 1
ATOM 1419 C CA . LEU A 1 194 ? -12.951 6.401 28.272 1.00 72.38 194 LEU A CA 1
ATOM 1420 C C . LEU A 1 194 ? -14.462 6.187 28.119 1.00 72.38 194 LEU A C 1
ATOM 1422 O O . LEU A 1 194 ? -15.197 6.324 29.096 1.00 72.38 194 LEU A O 1
ATOM 1426 N N . ILE A 1 195 ? -14.929 5.768 26.941 1.00 72.50 195 ILE A N 1
ATOM 1427 C CA . ILE A 1 195 ? -16.349 5.460 26.710 1.00 72.50 195 ILE A CA 1
ATOM 1428 C C . ILE A 1 195 ? -16.812 4.323 27.637 1.00 72.50 195 ILE A C 1
ATOM 1430 O O . ILE A 1 195 ? -17.844 4.441 28.305 1.00 72.50 195 ILE A O 1
ATOM 1434 N N . LEU A 1 196 ? -16.027 3.246 27.745 1.00 68.50 196 LEU A N 1
ATOM 1435 C CA . LEU A 1 196 ? -16.347 2.103 28.607 1.00 68.50 196 LEU A CA 1
ATOM 1436 C C . LEU A 1 196 ? -16.360 2.475 30.099 1.00 68.50 196 LEU A C 1
ATOM 1438 O O . LEU A 1 196 ? -17.262 2.059 30.831 1.00 68.50 196 LEU A O 1
ATOM 1442 N N . SER A 1 197 ? -15.411 3.296 30.555 1.00 69.94 197 SER A N 1
ATOM 1443 C CA . SER A 1 197 ? -15.370 3.767 31.948 1.00 69.94 197 SER A CA 1
ATOM 1444 C C . SER A 1 197 ? -16.543 4.697 32.291 1.00 69.94 197 SER A C 1
ATOM 1446 O O . SER A 1 197 ? -17.161 4.545 33.350 1.00 69.94 197 SER A O 1
ATOM 1448 N N . GLY A 1 198 ? -16.938 5.584 31.370 1.00 67.06 198 GLY A N 1
ATOM 1449 C CA . GLY A 1 198 ? -18.128 6.426 31.506 1.00 67.06 198 GLY A CA 1
ATOM 1450 C C . GLY A 1 198 ? -19.407 5.599 31.672 1.00 67.06 198 GLY A C 1
ATOM 1451 O O . GLY A 1 198 ? -20.177 5.820 32.611 1.00 67.06 198 GLY A O 1
ATOM 1452 N N . LEU A 1 199 ? -19.594 4.572 30.837 1.00 64.38 199 LEU A N 1
ATOM 1453 C CA . LEU A 1 199 ? -20.728 3.643 30.934 1.00 64.38 199 LEU A CA 1
ATOM 1454 C C . LEU A 1 199 ? -20.735 2.862 32.257 1.00 64.38 199 LEU A C 1
ATOM 1456 O O . LEU A 1 199 ? -21.794 2.703 32.872 1.00 64.38 199 LEU A O 1
ATOM 1460 N N . GLY A 1 200 ? -19.560 2.441 32.735 1.00 60.00 200 GLY A N 1
ATOM 1461 C CA . GLY A 1 200 ? -19.400 1.774 34.027 1.00 60.00 200 GLY A CA 1
ATOM 1462 C C . GLY A 1 200 ? -19.903 2.628 35.195 1.00 60.00 200 GLY A C 1
ATOM 1463 O O . GLY A 1 200 ? -20.694 2.158 36.014 1.00 60.00 200 GLY A O 1
ATOM 1464 N N . THR A 1 201 ? -19.533 3.910 35.249 1.00 67.38 201 THR A N 1
ATOM 1465 C CA . THR A 1 201 ? -19.975 4.805 36.336 1.00 67.38 201 THR A CA 1
ATOM 1466 C C . THR A 1 201 ? -21.487 5.055 36.329 1.00 67.38 201 THR A C 1
ATOM 1468 O O . THR A 1 201 ? -22.115 5.075 37.392 1.00 67.38 201 THR A O 1
ATOM 1471 N N . VAL A 1 202 ? -22.107 5.182 35.149 1.00 65.38 202 VAL A N 1
ATOM 1472 C CA . VAL A 1 202 ? -23.566 5.337 35.011 1.00 65.38 202 VAL A CA 1
ATOM 1473 C C . VAL A 1 202 ? -24.294 4.064 35.445 1.00 65.38 202 VAL A C 1
ATOM 1475 O O . VAL A 1 202 ? -25.299 4.146 36.159 1.00 65.38 202 VAL A O 1
ATOM 1478 N N . ALA A 1 203 ? -23.777 2.890 35.075 1.00 64.06 203 ALA A N 1
ATOM 1479 C CA . ALA A 1 203 ? -24.318 1.602 35.499 1.00 64.06 203 ALA A CA 1
ATOM 1480 C C . ALA A 1 203 ? -24.237 1.426 37.026 1.00 64.06 203 ALA A C 1
ATOM 1482 O O . ALA A 1 203 ? -25.240 1.080 37.654 1.00 64.06 203 ALA A O 1
ATOM 1483 N N . VAL A 1 204 ? -23.095 1.760 37.639 1.00 66.75 204 VAL A N 1
ATOM 1484 C CA . VAL A 1 204 ? -22.894 1.710 39.099 1.00 66.75 204 VAL A CA 1
ATOM 1485 C C . VAL A 1 204 ? -23.827 2.682 39.826 1.00 66.75 204 VAL A C 1
ATOM 1487 O O . VAL A 1 204 ? -24.479 2.300 40.801 1.00 66.75 204 VAL A O 1
ATOM 1490 N N . ARG A 1 205 ? -23.970 3.924 39.339 1.00 68.56 205 ARG A N 1
ATOM 1491 C CA . ARG A 1 205 ? -24.901 4.912 39.918 1.00 68.56 205 ARG A CA 1
ATOM 1492 C C . ARG A 1 205 ? -26.355 4.444 39.837 1.00 68.56 205 ARG A C 1
ATOM 1494 O O . ARG A 1 205 ? -27.085 4.543 40.824 1.00 68.56 205 ARG A O 1
ATOM 1501 N N . ARG A 1 206 ? -26.777 3.891 38.693 1.00 68.81 206 ARG A N 1
ATOM 1502 C CA . ARG A 1 206 ? -28.128 3.324 38.523 1.00 68.81 206 ARG A CA 1
ATOM 1503 C C . ARG A 1 206 ? -28.361 2.120 39.432 1.00 68.81 206 ARG A C 1
ATOM 1505 O O . ARG A 1 206 ? -29.434 2.014 40.018 1.00 68.81 206 ARG A O 1
ATOM 1512 N N . TRP A 1 207 ? -27.371 1.246 39.586 1.00 66.75 207 TRP A N 1
ATOM 1513 C CA . TRP A 1 207 ? -27.449 0.095 40.483 1.00 66.75 207 TRP A CA 1
ATOM 1514 C C . TRP A 1 207 ? -27.573 0.512 41.953 1.00 66.75 207 TRP A C 1
ATOM 1516 O O . TRP A 1 207 ? -28.453 0.016 42.655 1.00 66.75 207 TRP A O 1
ATOM 1526 N N . ARG A 1 208 ? -26.775 1.492 42.398 1.00 66.56 208 ARG A N 1
ATOM 1527 C CA . ARG A 1 208 ? -26.840 2.030 43.767 1.00 66.56 208 ARG A CA 1
ATOM 1528 C C . ARG A 1 208 ? -28.198 2.673 44.063 1.00 66.56 208 ARG A C 1
ATOM 1530 O O . ARG A 1 208 ? -28.745 2.450 45.134 1.00 66.56 208 ARG A O 1
ATOM 1537 N N . LYS A 1 209 ? -28.783 3.394 43.096 1.00 69.94 209 LYS A N 1
ATOM 1538 C CA . LYS A 1 209 ? -30.128 3.985 43.231 1.00 69.94 209 LYS A CA 1
ATOM 1539 C C . LYS A 1 209 ? -31.238 2.924 43.302 1.00 69.94 209 LYS A C 1
ATOM 1541 O O . LYS A 1 209 ? -32.202 3.118 44.030 1.00 69.94 209 LYS A O 1
ATOM 1546 N N . ARG A 1 210 ? -31.102 1.799 42.584 1.00 65.12 210 ARG A N 1
ATOM 1547 C CA . ARG A 1 210 ? -32.075 0.685 42.610 1.00 65.12 210 ARG A CA 1
ATOM 1548 C C . ARG A 1 210 ? -32.024 -0.152 43.883 1.00 65.12 210 ARG A C 1
ATOM 1550 O O . ARG A 1 210 ? -33.050 -0.702 44.257 1.00 65.12 210 ARG A O 1
ATOM 1557 N N . ARG A 1 211 ? -30.862 -0.269 44.535 1.00 63.81 211 ARG A N 1
ATOM 1558 C CA . ARG A 1 211 ? -30.759 -1.019 45.795 1.00 63.81 211 ARG A CA 1
ATOM 1559 C C . ARG A 1 211 ? -31.463 -0.340 46.969 1.00 63.81 211 ARG A C 1
ATOM 1561 O O . ARG A 1 211 ? -31.740 -1.040 47.934 1.00 63.81 211 ARG A O 1
ATOM 1568 N N . GLY A 1 212 ? -31.774 0.959 46.870 1.00 55.44 212 GLY A N 1
ATOM 1569 C CA . GLY A 1 212 ? -32.318 1.736 47.984 1.00 55.44 212 GLY A CA 1
ATOM 1570 C C . GLY A 1 212 ? -31.390 1.713 49.205 1.00 55.44 212 GLY A C 1
ATOM 1571 O O . GLY A 1 212 ? -30.439 0.934 49.282 1.00 55.44 212 GLY A O 1
ATOM 1572 N N . SER A 1 213 ? -31.634 2.577 50.184 1.00 57.59 213 SER A N 1
ATOM 1573 C CA . SER A 1 213 ? -31.108 2.294 51.522 1.00 57.59 213 SER A CA 1
ATOM 1574 C C . SER A 1 213 ? -31.807 1.029 52.037 1.00 57.59 213 SER A C 1
ATOM 1576 O O . SER A 1 213 ? -33.004 0.880 51.770 1.00 57.59 213 SER A O 1
ATOM 1578 N N . PRO A 1 214 ? -31.108 0.109 52.728 1.00 58.06 214 PRO A N 1
ATOM 1579 C CA . PRO A 1 214 ? -31.755 -1.058 53.312 1.00 58.06 214 PRO A CA 1
ATOM 1580 C C . PRO A 1 214 ? -32.958 -0.605 54.146 1.00 58.06 214 PRO A C 1
ATOM 1582 O O . PRO A 1 214 ? -32.847 0.331 54.941 1.00 58.06 214 PRO A O 1
ATOM 1585 N N . ALA A 1 215 ? -34.120 -1.216 53.904 1.00 58.41 215 ALA A N 1
ATOM 1586 C CA . ALA A 1 215 ? -35.306 -0.954 54.707 1.00 58.41 215 ALA A CA 1
ATOM 1587 C C . ALA A 1 215 ? -35.013 -1.351 56.165 1.00 58.41 215 ALA A C 1
ATOM 1589 O O . ALA A 1 215 ? -34.310 -2.347 56.381 1.00 58.41 215 ALA A O 1
ATOM 1590 N N . PRO A 1 216 ? -35.516 -0.598 57.159 1.00 57.00 216 PRO A N 1
ATOM 1591 C CA . PRO A 1 216 ? -35.322 -0.961 58.553 1.00 57.00 216 PRO A CA 1
ATOM 1592 C C . PRO A 1 216 ? -35.901 -2.366 58.801 1.00 57.00 216 PRO A C 1
ATOM 1594 O O . PRO A 1 216 ? -36.969 -2.687 58.268 1.00 57.00 216 PRO A O 1
ATOM 1597 N N . PRO A 1 217 ? -35.220 -3.219 59.586 1.00 61.59 217 PRO A N 1
ATOM 1598 C CA . PRO A 1 217 ? -35.742 -4.519 59.971 1.00 61.59 217 PRO A CA 1
ATOM 1599 C C . PRO A 1 217 ? -37.112 -4.359 60.629 1.00 61.59 217 PRO A C 1
ATOM 1601 O O . PRO A 1 217 ? -37.303 -3.488 61.482 1.00 61.59 217 PRO A O 1
ATOM 1604 N N . VAL A 1 218 ? -38.064 -5.206 60.235 1.00 66.69 218 VAL A N 1
ATOM 1605 C CA . VAL A 1 21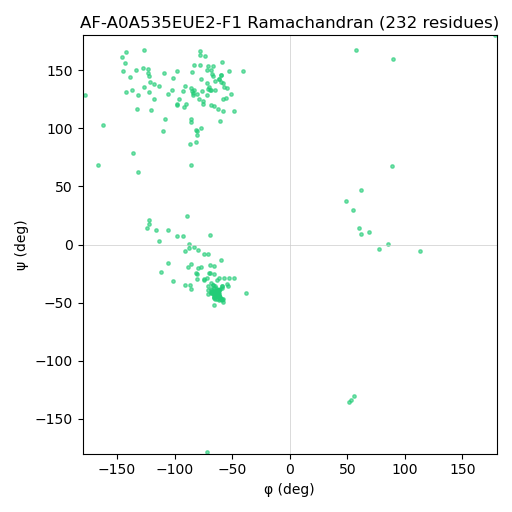8 ? -39.411 -5.223 60.816 1.00 66.69 218 VAL A CA 1
ATOM 1606 C C . VAL A 1 218 ? -39.283 -5.475 62.322 1.00 66.69 218 VAL A C 1
ATOM 1608 O O . VAL A 1 218 ? -38.807 -6.530 62.730 1.00 66.69 218 VAL A O 1
ATOM 1611 N N . GLY A 1 219 ? -39.676 -4.493 63.138 1.00 66.88 219 GLY A N 1
ATOM 1612 C CA . GLY A 1 219 ? -39.680 -4.593 64.604 1.00 66.88 219 GLY A CA 1
ATOM 1613 C C . GLY A 1 219 ? -38.697 -3.683 65.350 1.00 66.88 219 GLY A C 1
ATOM 1614 O O . GLY A 1 219 ? -38.763 -3.629 66.575 1.00 66.88 219 GLY A O 1
ATOM 1615 N N . LEU A 1 220 ? -37.825 -2.935 64.663 1.00 61.38 220 LEU A N 1
ATOM 1616 C CA . LEU A 1 220 ? -36.988 -1.919 65.316 1.00 61.38 220 LEU A CA 1
ATOM 1617 C C . LEU A 1 220 ? -37.678 -0.543 65.324 1.00 61.38 220 LEU A C 1
ATOM 1619 O O . LEU A 1 220 ? -38.231 -0.128 64.303 1.00 61.38 220 LEU A O 1
ATOM 1623 N N . PRO A 1 221 ? -37.648 0.197 66.448 1.00 66.19 221 PRO A N 1
ATOM 1624 C CA . PRO A 1 221 ? -38.207 1.539 66.505 1.00 66.19 221 PRO A CA 1
ATOM 1625 C C . PRO A 1 221 ? -37.384 2.509 65.643 1.00 66.19 221 PRO A C 1
ATOM 1627 O O . PRO A 1 221 ? -36.164 2.395 65.541 1.00 66.19 221 PRO A O 1
ATOM 1630 N N . ALA A 1 222 ? -38.051 3.495 65.039 1.00 59.56 222 ALA A N 1
ATOM 1631 C CA . ALA A 1 222 ? -37.482 4.387 64.019 1.00 59.56 222 ALA A CA 1
ATOM 1632 C C . ALA A 1 222 ? -36.256 5.218 64.462 1.00 59.56 222 ALA A C 1
ATOM 1634 O O . ALA A 1 222 ? -35.578 5.802 63.618 1.00 59.56 222 ALA A O 1
ATOM 1635 N N . TRP A 1 223 ? -35.970 5.287 65.765 1.00 69.12 223 TRP A N 1
ATOM 1636 C CA . TRP A 1 223 ? -34.788 5.950 66.325 1.00 69.12 223 TRP A CA 1
ATOM 1637 C C . TRP A 1 223 ? -33.540 5.051 66.364 1.00 69.12 223 TRP A C 1
ATOM 1639 O O . TRP A 1 223 ? -32.434 5.564 66.493 1.00 69.12 223 TRP A O 1
ATOM 1649 N N . ALA A 1 224 ? -33.694 3.729 66.234 1.00 65.81 224 ALA A N 1
ATOM 1650 C CA . ALA A 1 224 ? -32.599 2.756 66.290 1.00 65.81 224 ALA A CA 1
ATOM 1651 C C . ALA A 1 224 ? -31.926 2.507 64.923 1.00 65.81 224 ALA A C 1
ATOM 1653 O O . ALA A 1 224 ? -30.969 1.739 64.833 1.00 65.81 224 ALA A O 1
ATOM 1654 N N . TRP A 1 225 ? -32.426 3.133 63.850 1.00 66.19 225 TRP A N 1
ATOM 1655 C CA . TRP A 1 225 ? -31.883 3.005 62.497 1.00 66.19 225 TRP A CA 1
ATOM 1656 C C . TRP A 1 225 ? -31.036 4.234 62.133 1.00 66.19 225 TRP A C 1
ATOM 1658 O O . TRP A 1 225 ? -31.502 5.358 62.336 1.00 66.19 225 TRP A O 1
ATOM 1668 N N . PRO A 1 226 ? -29.819 4.064 61.581 1.00 59.97 226 PRO A N 1
ATOM 1669 C CA . PRO A 1 226 ? -28.962 5.190 61.232 1.00 59.97 226 PRO A CA 1
ATOM 1670 C C . PRO A 1 226 ? -29.635 6.063 60.168 1.00 59.97 226 PRO A C 1
ATOM 1672 O O . PRO A 1 226 ? -29.895 5.620 59.046 1.00 59.97 226 PRO A O 1
ATOM 1675 N N . ARG A 1 227 ? -29.931 7.316 60.527 1.00 58.19 227 ARG A N 1
ATOM 1676 C CA . ARG A 1 227 ? -30.372 8.332 59.567 1.00 58.19 227 ARG A CA 1
ATOM 1677 C C . ARG A 1 227 ? -29.159 8.845 58.777 1.00 58.19 227 ARG A C 1
ATOM 1679 O O . ARG A 1 227 ? -28.079 8.958 59.359 1.00 58.19 227 ARG A O 1
ATOM 1686 N N . PRO A 1 228 ? -29.303 9.133 57.471 1.00 54.06 228 PRO A N 1
ATOM 1687 C CA . PRO A 1 228 ? -28.257 9.815 56.714 1.00 54.06 228 PRO A CA 1
ATOM 1688 C C . PRO A 1 228 ? -27.931 11.153 57.393 1.00 54.06 228 PRO A C 1
ATOM 1690 O O . PRO A 1 228 ? -28.836 11.859 57.833 1.00 54.06 228 PRO A O 1
ATOM 1693 N N . LEU A 1 229 ? -26.638 11.459 57.521 1.00 54.94 229 LEU A N 1
ATOM 1694 C CA . LEU A 1 229 ? -26.081 12.564 58.321 1.00 54.94 229 LEU A CA 1
ATOM 1695 C C . LEU A 1 229 ? -26.389 13.967 57.761 1.00 54.94 229 LEU A C 1
ATOM 1697 O O . LEU A 1 229 ? -25.869 14.962 58.255 1.00 54.94 229 LEU A O 1
ATOM 1701 N N . ASP A 1 230 ? -27.245 14.055 56.752 1.00 52.53 230 ASP A N 1
ATOM 1702 C CA . ASP A 1 230 ? -27.417 15.235 55.913 1.00 52.53 230 ASP A CA 1
ATOM 1703 C C . ASP A 1 230 ? -28.512 16.179 56.462 1.00 52.53 230 ASP A C 1
ATOM 1705 O O . ASP A 1 230 ? -28.688 17.279 55.949 1.00 52.53 230 ASP A O 1
ATOM 1709 N N . GLU A 1 231 ? -29.232 15.775 57.519 1.00 51.50 231 GLU A N 1
ATOM 1710 C CA . GLU A 1 231 ? -30.335 16.551 58.122 1.00 51.50 231 GLU A CA 1
ATOM 1711 C C . GLU A 1 231 ? -30.155 16.877 59.617 1.00 51.50 231 GLU A C 1
ATOM 1713 O O . GLU A 1 231 ? -31.109 17.254 60.297 1.00 51.50 231 GLU A O 1
ATOM 1718 N N . ALA A 1 232 ? -28.938 16.784 60.159 1.00 47.75 232 ALA A N 1
ATOM 1719 C CA . ALA A 1 232 ? -28.644 17.314 61.493 1.00 47.75 232 ALA A CA 1
ATOM 1720 C C . ALA A 1 232 ? -28.281 18.805 61.400 1.00 47.75 232 ALA A C 1
ATOM 1722 O O . ALA A 1 232 ? -27.134 19.197 61.588 1.00 47.75 232 ALA A O 1
ATOM 1723 N N . GLY A 1 233 ? -29.269 19.630 61.058 1.00 53.59 233 GLY A N 1
ATOM 1724 C CA . GLY A 1 233 ? -29.190 21.070 61.262 1.00 53.59 233 GLY A CA 1
ATOM 1725 C C . GLY A 1 233 ? -29.543 21.413 62.705 1.00 53.59 233 GLY A C 1
ATOM 1726 O O . GLY A 1 233 ? -30.729 21.491 63.016 1.00 53.59 233 GLY A O 1
ATOM 1727 N N . VAL A 1 234 ? -28.521 21.616 63.542 1.00 41.38 234 VAL A N 1
ATOM 1728 C CA . VAL A 1 234 ? -28.461 22.619 64.625 1.00 41.38 234 VAL A CA 1
ATOM 1729 C C . VAL A 1 234 ? -27.017 23.088 64.737 1.00 41.38 234 VAL A C 1
ATOM 1731 O O . VAL A 1 234 ? -26.135 22.210 64.860 1.00 41.38 234 VAL A O 1
#

pLDDT: mean 72.7, std 19.07, range [31.16, 98.0]